Protein AF-A0A1W1CYA1-F1 (afdb_monomer)

InterPro domains:
  IPR001789 Signal transduction response regulator, receiver domain [PF00072] (240-353)
  IPR001789 Signal transduction response regulator, receiver domain [PS50110] (239-359)
  IPR001789 Signal transduction response regulator, receiver domain [SM00448] (238-355)
  IPR011006 CheY-like superfamily [SSF52172] (239-358)
  IPR029016 GAF-like domain superfamily [G3DSA:3.30.450.40] (16-139)
  IPR052048 Signal Transduction Response Regulator [PTHR43228] (213-362)

Radius of gyration: 28.07 Å; Cα contacts (8 Å, |Δi|>4): 497; chains: 1; bounding box: 49×84×60 Å

Organism: NCBI:txid652676

Nearest PDB structures (foldseek):
  8phx-assembly1_A  TM=8.272E-01  e=2.602E-07  Candida albicans SC5314
  8pdc-assembly1_A  TM=8.864E-01  e=2.111E-06  Thermochaetoides thermophila
  6xvu-assembly2_C  TM=8.202E-01  e=1.030E-06  Deinococcus radiodurans R1 = ATCC 13939 = DSM 20539
  3ilh-assembly1_A  TM=8.502E-01  e=8.356E-06  Cytophaga hutchinsonii ATCC 33406
  5te9-assembly1_A-2  TM=8.032E-01  e=4.877E-06  Paraburkholderia phymatum STM815

Mean predicted aligned error: 18.5 Å

Sequence (364 aa):
MDFSKTNKLLLENSSDTLRIHTLLQEALGAKNVDILYYDKEKKMYFDKINDIRIEEKYINSSSLLGTAILAQKSCFYNDFTENNTQYNIAIDNPFKVPLSNQIIIPILKDNKPQGILRFSQLPTSFTRHDCQSLYILLPAFRKIFSDEQYVNNEKKGDLSSMRLINESLINLENAFMTLSRHTSNPEIQKLIAMGHKNVESLEDYFHIHHSNKLKIEEKLKILKRKSQKLKVRKKLYANVLIADDVRINVKILNAMLRDSAIIDQIKYAYDGIETMDIIDKCREANESIHILFLDHHMPGKTGLEIAESLKEVADDATIIIVSITNDPDVIASKDYLYDYHIPKPFNKESIQRVMEKIRVEHLN

Structure (mmCIF, N/CA/C/O backbone):
data_AF-A0A1W1CYA1-F1
#
_entry.id   AF-A0A1W1CYA1-F1
#
loop_
_atom_site.group_PDB
_atom_site.id
_atom_site.type_symbol
_atom_site.label_atom_id
_atom_site.label_alt_id
_atom_site.label_comp_id
_atom_site.label_asym_id
_atom_site.label_entity_id
_atom_site.label_seq_id
_atom_site.pdbx_PDB_ins_code
_atom_site.Cartn_x
_atom_site.Cartn_y
_atom_site.Cartn_z
_atom_site.occupancy
_atom_site.B_iso_or_equiv
_atom_site.auth_seq_id
_atom_site.auth_comp_id
_atom_site.auth_asym_id
_atom_site.auth_atom_id
_atom_site.pdbx_PDB_model_num
ATOM 1 N N . MET A 1 1 ? 19.624 7.649 -12.993 1.00 70.06 1 MET A N 1
ATOM 2 C CA . MET A 1 1 ? 18.401 8.405 -13.348 1.00 70.06 1 MET A CA 1
ATOM 3 C C . MET A 1 1 ? 18.836 9.711 -13.994 1.00 70.06 1 MET A C 1
ATOM 5 O O . MET A 1 1 ? 19.728 10.348 -13.451 1.00 70.06 1 MET A O 1
ATOM 9 N N . ASP A 1 2 ? 18.292 10.088 -15.154 1.00 84.19 2 ASP A N 1
ATOM 10 C CA . ASP A 1 2 ? 18.622 11.376 -15.793 1.00 84.19 2 ASP A CA 1
ATOM 11 C C . ASP A 1 2 ? 17.626 12.454 -15.340 1.00 84.19 2 ASP A C 1
ATOM 13 O O . ASP A 1 2 ? 16.591 12.712 -15.969 1.00 84.19 2 ASP A O 1
ATOM 17 N N . PHE A 1 3 ? 17.922 13.061 -14.190 1.00 86.31 3 PHE A N 1
ATOM 18 C CA . PHE A 1 3 ? 17.076 14.105 -13.615 1.00 86.31 3 PHE A CA 1
ATOM 19 C C . PHE A 1 3 ? 17.128 15.415 -14.404 1.00 86.31 3 PHE A C 1
ATOM 21 O O . PHE A 1 3 ? 16.159 16.168 -14.373 1.00 86.31 3 PHE A O 1
ATOM 28 N N . SER A 1 4 ? 18.185 15.666 -15.177 1.00 87.88 4 SER A N 1
ATOM 29 C CA . SER A 1 4 ? 18.280 16.850 -16.037 1.00 87.88 4 SER A CA 1
ATOM 30 C C . SER A 1 4 ? 17.279 16.774 -17.190 1.00 87.88 4 SER A C 1
ATOM 32 O O . SER A 1 4 ? 16.515 17.717 -17.415 1.00 87.88 4 SER A O 1
ATOM 34 N N . LYS A 1 5 ? 17.210 15.624 -17.874 1.00 90.12 5 LYS A N 1
ATOM 35 C CA . LYS A 1 5 ? 16.191 15.366 -18.902 1.00 90.12 5 LYS A CA 1
ATOM 36 C C . LYS A 1 5 ? 14.781 15.395 -18.316 1.00 90.12 5 LYS A C 1
ATOM 38 O O . LYS A 1 5 ? 13.885 16.003 -18.901 1.00 90.12 5 LYS A O 1
ATOM 43 N N . THR A 1 6 ? 14.595 14.785 -17.147 1.00 89.19 6 THR A N 1
ATOM 44 C CA . THR A 1 6 ? 13.303 14.770 -16.443 1.00 89.19 6 THR A CA 1
ATOM 45 C C . THR A 1 6 ? 12.839 16.185 -16.091 1.00 89.19 6 THR A C 1
ATOM 47 O O . THR A 1 6 ? 11.693 16.531 -16.362 1.00 89.19 6 THR A O 1
ATOM 50 N N . ASN A 1 7 ? 13.725 17.031 -15.552 1.00 90.06 7 ASN A N 1
ATOM 51 C CA . ASN A 1 7 ? 13.410 18.418 -15.207 1.00 90.06 7 ASN A CA 1
ATOM 52 C C . ASN A 1 7 ? 12.880 19.188 -16.424 1.00 90.06 7 ASN A C 1
ATOM 54 O O . ASN A 1 7 ? 11.865 19.873 -16.329 1.00 90.06 7 ASN A O 1
ATOM 58 N N . LYS A 1 8 ? 13.527 19.027 -17.586 1.00 91.25 8 LYS A N 1
ATOM 59 C CA . LYS A 1 8 ? 13.087 19.657 -18.837 1.00 91.25 8 LYS A CA 1
ATOM 60 C C . LYS A 1 8 ? 11.681 19.198 -19.240 1.00 91.25 8 LYS A C 1
ATOM 62 O O . LYS A 1 8 ? 10.818 20.037 -19.476 1.00 91.25 8 LYS A O 1
ATOM 67 N N . LEU A 1 9 ? 11.435 17.886 -19.244 1.00 90.81 9 LEU A N 1
ATOM 68 C CA . LEU A 1 9 ? 10.128 17.321 -19.598 1.00 90.81 9 LEU A CA 1
ATOM 69 C C . LEU A 1 9 ? 9.017 17.781 -18.645 1.00 90.81 9 LEU A C 1
ATOM 71 O O . LEU A 1 9 ? 7.920 18.106 -19.093 1.00 90.81 9 LEU A O 1
ATOM 75 N N . LEU A 1 10 ? 9.291 17.849 -17.342 1.00 89.62 10 LEU A N 1
ATOM 76 C CA . LEU A 1 10 ? 8.324 18.346 -16.362 1.00 89.62 10 LEU A CA 1
ATOM 77 C C . LEU A 1 10 ? 8.017 19.835 -16.563 1.00 89.62 10 LEU A C 1
ATOM 79 O O . LEU A 1 10 ? 6.862 20.238 -16.463 1.00 89.62 10 LEU A O 1
ATOM 83 N N . LEU A 1 11 ? 9.024 20.654 -16.883 1.00 88.12 11 LEU A N 1
ATOM 84 C CA . LEU A 1 11 ? 8.821 22.074 -17.186 1.00 88.12 11 LEU A CA 1
ATOM 85 C C . LEU A 1 11 ? 7.966 22.280 -18.444 1.00 88.12 11 LEU A C 1
ATOM 87 O O . LEU A 1 11 ? 7.176 23.223 -18.479 1.00 88.12 11 LEU A O 1
ATOM 91 N N . GLU A 1 12 ? 8.116 21.425 -19.457 1.00 88.62 12 GLU A N 1
ATOM 92 C CA . GLU A 1 12 ? 7.332 21.462 -20.701 1.00 88.62 12 GLU A CA 1
ATOM 93 C C . GLU A 1 12 ? 5.874 21.013 -20.503 1.00 88.62 12 GLU A C 1
ATOM 95 O O . GLU A 1 12 ? 4.998 21.468 -21.230 1.00 88.62 12 GLU A O 1
ATOM 100 N N . ASN A 1 13 ? 5.601 20.167 -19.504 1.00 84.12 13 ASN A N 1
ATOM 101 C CA . ASN A 1 13 ? 4.284 19.563 -19.260 1.00 84.12 13 ASN A CA 1
ATOM 102 C C . ASN A 1 13 ? 3.648 20.024 -17.933 1.00 84.12 13 ASN A C 1
ATOM 104 O O . ASN A 1 13 ? 2.834 19.307 -17.358 1.00 84.12 13 ASN A O 1
ATOM 108 N N . SER A 1 14 ? 4.015 21.204 -17.420 1.00 78.06 14 SER A N 1
ATOM 109 C CA . SER A 1 14 ? 3.676 21.641 -16.052 1.00 78.06 14 SER A CA 1
ATOM 110 C C . SER A 1 14 ? 2.177 21.814 -15.760 1.00 78.06 14 SER A C 1
ATOM 112 O O . SER A 1 14 ? 1.805 21.905 -14.593 1.00 78.06 14 SER A O 1
ATOM 114 N N . SER A 1 15 ? 1.326 21.846 -16.786 1.00 75.44 15 SER A N 1
ATOM 115 C CA . SER A 1 15 ? -0.132 21.970 -16.668 1.00 75.44 15 SER A CA 1
ATOM 116 C C . SER A 1 15 ? -0.889 20.638 -16.790 1.00 75.44 15 SER A C 1
ATOM 118 O O . SER A 1 15 ? -2.070 20.582 -16.450 1.00 75.44 15 SER A O 1
ATOM 120 N N . ASP A 1 16 ? -0.240 19.554 -17.232 1.00 81.06 16 ASP A N 1
ATOM 121 C CA . ASP A 1 16 ? -0.860 18.231 -17.380 1.00 81.06 16 ASP A CA 1
ATOM 122 C C . ASP A 1 16 ? -0.498 17.338 -16.188 1.00 81.06 16 ASP A C 1
ATOM 124 O O . ASP A 1 16 ? 0.548 16.684 -16.151 1.00 81.06 16 ASP A O 1
ATOM 128 N N . THR A 1 17 ? -1.385 17.300 -15.192 1.00 76.00 17 THR A N 1
ATOM 129 C CA . THR A 1 17 ? -1.165 16.542 -13.953 1.00 76.00 17 THR A CA 1
ATOM 130 C C . THR A 1 17 ? -0.946 15.047 -14.196 1.00 76.00 17 THR A C 1
ATOM 132 O O . THR A 1 17 ? -0.123 14.440 -13.509 1.00 76.00 17 THR A O 1
ATOM 135 N N . LEU A 1 18 ? -1.629 14.442 -15.177 1.00 74.06 18 LEU A N 1
ATOM 136 C CA . LEU A 1 18 ? -1.469 13.015 -15.464 1.00 74.06 18 LEU A CA 1
ATOM 137 C C . LEU A 1 18 ? -0.094 12.748 -16.079 1.00 74.06 18 LEU A C 1
ATOM 139 O O . LEU A 1 18 ? 0.603 11.820 -15.666 1.00 74.06 18 LEU A O 1
ATOM 143 N N . ARG A 1 19 ? 0.329 13.600 -17.018 1.00 82.25 19 ARG A N 1
ATOM 144 C CA . ARG A 1 19 ? 1.654 13.496 -17.631 1.00 82.25 19 ARG A CA 1
ATOM 145 C C . ARG A 1 19 ? 2.773 13.719 -16.618 1.00 82.25 19 ARG A C 1
ATOM 147 O O . ARG A 1 19 ? 3.749 12.970 -16.632 1.00 82.25 19 ARG A O 1
ATOM 154 N N . ILE A 1 20 ? 2.622 14.699 -15.725 1.00 84.94 20 ILE A N 1
ATOM 155 C CA . ILE A 1 20 ? 3.554 14.949 -14.617 1.00 84.94 20 ILE A CA 1
ATOM 156 C C . ILE A 1 20 ? 3.685 13.705 -13.741 1.00 84.94 20 ILE A C 1
ATOM 158 O O . ILE A 1 20 ? 4.804 13.272 -13.471 1.00 84.94 20 ILE A O 1
ATOM 162 N N . HIS A 1 21 ? 2.562 13.111 -13.327 1.00 84.25 21 HIS A N 1
ATOM 163 C CA . HIS A 1 21 ? 2.567 11.907 -12.502 1.00 84.25 21 HIS A CA 1
ATOM 164 C C . HIS A 1 21 ? 3.363 10.777 -13.169 1.00 84.25 21 HIS A C 1
ATOM 166 O O . HIS A 1 21 ? 4.260 10.215 -12.544 1.00 84.25 21 HIS A O 1
ATOM 172 N N . THR A 1 22 ? 3.100 10.480 -14.447 1.00 80.50 22 THR A N 1
ATOM 173 C CA . THR A 1 22 ? 3.840 9.449 -15.195 1.00 80.50 22 THR A CA 1
ATOM 174 C C . THR A 1 22 ? 5.339 9.749 -15.270 1.00 80.50 22 THR A C 1
ATOM 176 O O . THR A 1 22 ? 6.147 8.870 -14.981 1.00 80.50 22 THR A O 1
ATOM 179 N N . LEU A 1 23 ? 5.724 10.987 -15.598 1.00 86.31 23 LEU A N 1
ATOM 180 C CA . LEU A 1 23 ? 7.134 11.382 -15.698 1.00 86.31 23 LEU A CA 1
ATOM 181 C C . LEU A 1 23 ? 7.874 11.236 -14.363 1.00 86.31 23 LEU A C 1
ATOM 183 O O . LEU A 1 23 ? 9.010 10.766 -14.336 1.00 86.31 23 LEU A O 1
ATOM 187 N N . LEU A 1 24 ? 7.239 11.621 -13.254 1.00 88.38 24 LEU A N 1
ATOM 188 C CA . LEU A 1 24 ? 7.813 11.469 -11.918 1.00 88.38 24 LEU A CA 1
ATOM 189 C C . LEU A 1 24 ? 7.953 9.996 -11.526 1.00 88.38 24 LEU A C 1
ATOM 191 O O . LEU A 1 24 ? 8.984 9.604 -10.980 1.00 88.38 24 LEU A O 1
ATOM 195 N N . GLN A 1 25 ? 6.941 9.186 -11.835 1.0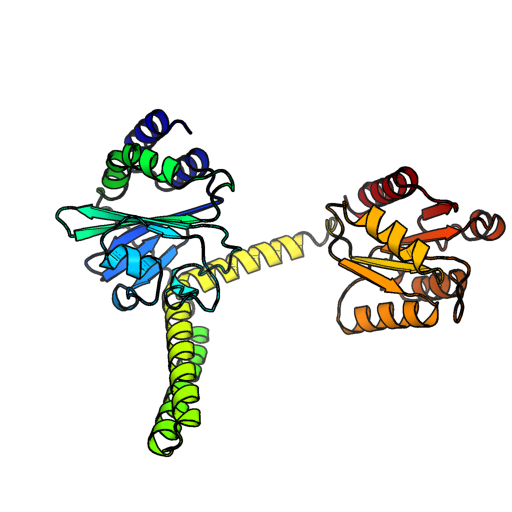0 86.06 25 GLN A N 1
ATOM 196 C CA . GLN A 1 25 ? 6.943 7.753 -11.562 1.00 86.06 25 GLN A CA 1
ATOM 197 C C . GLN A 1 25 ? 8.091 7.048 -12.301 1.00 86.06 25 GLN A C 1
ATOM 199 O O . GLN A 1 25 ? 8.858 6.307 -11.688 1.00 86.06 25 GLN A O 1
ATOM 204 N N . GLU A 1 26 ? 8.258 7.335 -13.595 1.00 84.50 26 GLU A N 1
ATOM 205 C CA . GLU A 1 26 ? 9.337 6.794 -14.430 1.00 84.50 26 GLU A CA 1
ATOM 206 C C . GLU A 1 26 ? 10.721 7.258 -13.964 1.00 84.50 26 GLU A C 1
ATOM 208 O O . GLU A 1 26 ? 11.647 6.453 -13.857 1.00 84.50 26 GLU A O 1
ATOM 213 N N . ALA A 1 27 ? 10.873 8.550 -13.660 1.00 84.94 27 ALA A N 1
ATOM 214 C CA . ALA A 1 27 ? 12.167 9.124 -13.306 1.00 84.94 27 ALA A CA 1
ATOM 215 C C . ALA A 1 27 ? 12.718 8.601 -11.976 1.00 84.94 27 ALA A C 1
ATOM 217 O O . ALA A 1 27 ? 13.929 8.435 -11.843 1.00 84.94 27 ALA A O 1
ATOM 218 N N . LEU A 1 28 ? 11.837 8.360 -11.002 1.00 84.38 28 LEU A N 1
ATOM 219 C CA . LEU A 1 28 ? 12.191 7.922 -9.649 1.00 84.38 28 LEU A CA 1
ATOM 220 C C . LEU A 1 28 ? 12.091 6.405 -9.461 1.00 84.38 28 LEU A C 1
ATOM 222 O O . LEU A 1 28 ? 12.602 5.874 -8.476 1.00 84.38 28 LEU A O 1
ATOM 226 N N . GLY A 1 29 ? 11.391 5.706 -10.359 1.00 82.19 29 GLY A N 1
ATOM 227 C CA . GLY A 1 29 ? 11.014 4.303 -10.177 1.00 82.19 29 GLY A CA 1
ATOM 228 C C . GLY A 1 29 ? 10.078 4.071 -8.983 1.00 82.19 29 GLY A C 1
ATOM 229 O O . GLY A 1 29 ? 9.944 2.936 -8.527 1.00 82.19 29 GLY A O 1
ATOM 230 N N . ALA A 1 30 ? 9.468 5.131 -8.441 1.00 85.19 30 ALA A N 1
ATOM 231 C CA . ALA A 1 30 ? 8.514 5.033 -7.342 1.00 85.19 30 ALA A CA 1
ATOM 232 C C . ALA A 1 30 ? 7.251 4.313 -7.823 1.00 85.19 30 ALA A C 1
ATOM 234 O O . ALA A 1 30 ? 6.768 4.586 -8.920 1.00 85.19 30 ALA A O 1
ATOM 235 N N . LYS A 1 31 ? 6.674 3.418 -7.016 1.00 80.25 31 LYS A N 1
ATOM 236 C CA . LYS A 1 31 ? 5.389 2.801 -7.393 1.00 80.25 31 LYS A CA 1
ATOM 237 C C . LYS A 1 31 ? 4.206 3.737 -7.164 1.00 80.25 31 LYS A C 1
ATOM 239 O O . LYS A 1 31 ? 3.241 3.650 -7.915 1.00 80.25 31 LYS A O 1
ATOM 244 N N . ASN A 1 32 ? 4.294 4.627 -6.171 1.00 83.56 32 ASN A N 1
ATOM 245 C CA . ASN A 1 32 ? 3.247 5.604 -5.868 1.00 83.56 32 ASN A CA 1
ATOM 246 C C . ASN A 1 32 ? 3.813 7.027 -5.829 1.00 83.56 32 ASN A C 1
ATOM 248 O O . ASN A 1 32 ? 4.869 7.263 -5.230 1.00 83.56 32 ASN A O 1
ATOM 252 N N . VAL A 1 33 ? 3.075 7.956 -6.437 1.00 86.62 33 VAL A N 1
ATOM 253 C CA . VAL A 1 33 ? 3.377 9.388 -6.490 1.00 86.62 33 VAL A CA 1
ATOM 254 C C . VAL A 1 33 ? 2.121 10.162 -6.101 1.00 86.62 33 VAL A C 1
ATOM 256 O O . VAL A 1 33 ? 1.119 10.092 -6.805 1.00 86.62 33 VAL A O 1
ATOM 259 N N . ASP A 1 34 ? 2.185 10.930 -5.016 1.00 87.56 34 ASP A N 1
ATOM 260 C CA . ASP A 1 34 ? 1.120 11.864 -4.648 1.00 87.56 34 ASP A CA 1
ATOM 261 C C . ASP A 1 34 ? 1.572 13.299 -4.932 1.00 87.56 34 ASP A C 1
ATOM 263 O O . ASP A 1 34 ? 2.654 13.724 -4.508 1.00 87.56 34 ASP A O 1
ATOM 267 N N . ILE A 1 35 ? 0.724 14.049 -5.638 1.00 89.50 35 ILE A N 1
ATOM 268 C CA . ILE A 1 35 ? 0.918 15.468 -5.950 1.00 89.50 35 ILE A CA 1
ATOM 269 C C . ILE A 1 35 ? -0.168 16.248 -5.208 1.00 89.50 35 ILE A C 1
ATOM 271 O O . ILE A 1 35 ? -1.280 16.417 -5.703 1.00 89.50 35 ILE A O 1
ATOM 275 N N . LEU A 1 36 ? 0.146 16.682 -3.989 1.00 90.38 36 LEU A N 1
ATOM 276 C CA . LEU A 1 36 ? -0.811 17.313 -3.084 1.00 90.38 36 LEU A CA 1
ATOM 277 C C . LEU A 1 36 ? -0.729 18.836 -3.201 1.00 90.38 36 LEU A C 1
ATOM 279 O O . LEU A 1 36 ? 0.218 19.450 -2.718 1.00 90.38 36 LEU A O 1
ATOM 283 N N . TYR A 1 37 ? -1.719 19.458 -3.825 1.00 89.62 37 TYR A N 1
ATOM 284 C CA . TYR A 1 37 ? -1.853 20.911 -3.930 1.00 89.62 37 TYR A CA 1
ATOM 285 C C . TYR A 1 37 ? -2.425 21.483 -2.635 1.00 89.62 37 TYR A C 1
ATOM 287 O O . TYR A 1 37 ? -3.304 20.866 -2.039 1.00 89.62 37 TYR A O 1
ATOM 295 N N . TYR A 1 38 ? -1.953 22.649 -2.197 1.00 90.06 38 TYR A N 1
ATOM 296 C CA . TYR A 1 38 ? -2.510 23.326 -1.026 1.00 90.06 38 TYR A CA 1
ATOM 297 C C . TYR A 1 38 ? -3.558 24.366 -1.443 1.00 90.06 38 TYR A C 1
ATOM 299 O O . TYR A 1 38 ? -3.246 25.342 -2.125 1.00 90.06 38 TYR A O 1
ATOM 307 N N . ASP A 1 39 ? -4.800 24.164 -1.005 1.00 86.06 39 ASP A N 1
ATOM 308 C CA . ASP A 1 39 ? -5.883 25.138 -1.105 1.00 86.06 39 ASP A CA 1
ATOM 309 C C . ASP A 1 39 ? -5.881 26.013 0.152 1.00 86.06 39 ASP A C 1
ATOM 311 O O . ASP A 1 39 ? -6.224 25.569 1.252 1.00 86.06 39 ASP A O 1
ATOM 315 N N . LYS A 1 40 ? -5.486 27.274 -0.018 1.00 83.75 40 LYS A N 1
ATOM 316 C CA . LYS A 1 40 ? -5.389 28.244 1.075 1.00 83.75 40 LYS A CA 1
ATOM 317 C C . LYS A 1 40 ? -6.757 28.688 1.599 1.00 83.75 40 LYS A C 1
ATOM 319 O O . LYS A 1 40 ? -6.867 29.007 2.781 1.00 83.75 40 LYS A O 1
ATOM 324 N N . GLU A 1 41 ? -7.779 28.747 0.746 1.00 81.94 41 GLU A N 1
ATOM 325 C CA . GLU A 1 41 ? -9.122 29.174 1.156 1.00 81.94 41 GLU A CA 1
ATOM 326 C C . GLU A 1 41 ? -9.792 28.086 1.989 1.00 81.94 41 GLU A C 1
ATOM 328 O O . GLU A 1 41 ? -10.353 28.363 3.049 1.00 81.94 41 GLU A O 1
ATOM 333 N N . LYS A 1 42 ? -9.666 26.834 1.541 1.00 81.06 42 LYS A N 1
ATOM 334 C CA . LYS A 1 42 ? -10.221 25.664 2.229 1.00 81.06 42 LYS A CA 1
ATOM 335 C C . LYS A 1 42 ? -9.319 25.106 3.329 1.00 81.06 42 LYS A C 1
ATOM 337 O O . LYS A 1 42 ? -9.763 24.233 4.068 1.00 81.06 42 LYS A O 1
ATOM 342 N N . LYS A 1 43 ? -8.077 25.594 3.445 1.00 85.06 43 LYS A N 1
ATOM 343 C CA . LYS A 1 43 ? -7.053 25.110 4.388 1.00 85.06 43 LYS A CA 1
ATOM 344 C C . LYS A 1 43 ? -6.882 23.592 4.321 1.00 85.06 43 LYS A C 1
ATOM 346 O O . LYS A 1 43 ? -7.047 22.879 5.310 1.00 85.06 43 LYS A O 1
ATOM 351 N N . MET A 1 44 ? -6.589 23.081 3.129 1.00 85.88 44 MET A N 1
ATOM 352 C CA . MET A 1 44 ? -6.437 21.643 2.900 1.00 85.88 44 MET A CA 1
ATOM 353 C C . MET A 1 44 ? -5.428 21.340 1.798 1.00 85.88 44 MET A C 1
ATOM 355 O O . MET A 1 44 ? -5.282 22.091 0.838 1.00 85.88 44 MET A O 1
ATOM 359 N N . TYR A 1 45 ? -4.768 20.196 1.917 1.00 88.44 45 TYR A N 1
ATOM 360 C CA . TYR A 1 45 ? -3.981 19.582 0.859 1.00 88.44 45 TYR A CA 1
ATOM 361 C C . TYR A 1 45 ? -4.846 18.605 0.072 1.00 88.44 45 TYR A C 1
ATOM 363 O O . TYR A 1 45 ? -5.644 17.885 0.667 1.00 88.44 45 TYR A O 1
ATOM 371 N N . PHE A 1 46 ? -4.689 18.532 -1.246 1.00 83.19 46 PHE A N 1
ATOM 372 C CA . PHE A 1 46 ? -5.451 17.581 -2.047 1.00 83.19 46 PHE A CA 1
ATOM 373 C C . PHE A 1 46 ? -4.725 17.096 -3.296 1.00 83.19 46 PHE A C 1
ATOM 375 O O . PHE A 1 46 ? -3.970 17.836 -3.919 1.00 83.19 46 PHE A O 1
ATOM 382 N N . ASP A 1 47 ? -4.998 15.856 -3.692 1.00 79.81 47 ASP A N 1
ATOM 383 C CA . ASP A 1 47 ? -4.531 15.284 -4.955 1.00 79.81 47 ASP A CA 1
ATOM 384 C C . ASP A 1 47 ? -5.627 15.365 -6.027 1.00 79.81 47 ASP A C 1
ATOM 386 O O . ASP A 1 47 ? -6.793 15.052 -5.780 1.00 79.81 47 ASP A O 1
ATOM 390 N N . LYS A 1 48 ? -5.247 15.744 -7.250 1.00 73.88 48 LYS A N 1
ATOM 391 C CA . LYS A 1 48 ? -6.138 15.778 -8.419 1.00 73.88 48 LYS A CA 1
ATOM 392 C C . LYS A 1 48 ? -6.369 14.384 -9.025 1.00 73.88 48 LYS A C 1
ATOM 394 O O . LYS A 1 48 ? -7.380 14.190 -9.698 1.00 73.88 48 LYS A O 1
ATOM 399 N N . ILE A 1 49 ? -5.465 13.423 -8.804 1.00 66.25 49 ILE A N 1
ATOM 400 C CA . ILE A 1 49 ? -5.537 12.072 -9.389 1.00 66.25 49 ILE A CA 1
ATOM 401 C C . ILE A 1 49 ? -6.238 11.104 -8.436 1.00 66.25 49 ILE A C 1
ATOM 403 O O . ILE A 1 49 ? -7.271 10.521 -8.779 1.00 66.25 49 ILE A O 1
ATOM 407 N N . ASN A 1 50 ? -5.697 10.946 -7.229 1.00 62.03 50 ASN A N 1
ATOM 408 C CA . ASN A 1 50 ? -6.180 9.984 -6.246 1.00 62.03 50 ASN A CA 1
ATOM 409 C C . ASN A 1 50 ? -7.179 10.584 -5.253 1.00 62.03 50 ASN A C 1
ATOM 411 O O . ASN A 1 50 ? -7.522 9.884 -4.314 1.00 62.03 50 ASN A O 1
ATOM 415 N N . ASP A 1 51 ? -7.626 11.840 -5.429 1.00 66.19 51 ASP A N 1
ATOM 416 C CA . ASP A 1 51 ? -8.671 12.525 -4.629 1.00 66.19 51 ASP A CA 1
ATOM 417 C C . ASP A 1 51 ? -8.488 12.407 -3.108 1.00 66.19 51 ASP A C 1
ATOM 419 O O . ASP A 1 51 ? -9.449 12.412 -2.335 1.00 66.19 51 ASP A O 1
ATOM 423 N N . ILE A 1 52 ? -7.222 12.300 -2.696 1.00 72.56 52 ILE A N 1
ATOM 424 C CA . ILE A 1 52 ? -6.772 12.433 -1.313 1.00 72.56 52 ILE A CA 1
ATOM 425 C C . ILE A 1 52 ? -7.052 13.870 -0.895 1.00 72.56 52 ILE A C 1
ATOM 427 O O . ILE A 1 52 ? -6.742 14.786 -1.656 1.00 72.56 52 ILE A O 1
ATOM 431 N N . ARG A 1 53 ? -7.612 14.079 0.298 1.00 79.25 53 ARG A N 1
ATOM 432 C CA . ARG A 1 53 ? -7.863 15.411 0.858 1.00 79.25 53 ARG A CA 1
ATOM 433 C C . ARG A 1 53 ? -7.468 15.418 2.322 1.00 79.25 53 ARG A C 1
ATOM 435 O O . ARG A 1 53 ? -8.053 14.690 3.099 1.00 79.25 53 ARG A O 1
ATOM 442 N N . ILE A 1 54 ? -6.494 16.227 2.706 1.00 82.31 54 ILE A N 1
ATOM 443 C CA . ILE A 1 54 ? -6.003 16.315 4.081 1.00 82.31 54 ILE A CA 1
ATOM 444 C C . ILE A 1 54 ? -6.238 17.743 4.564 1.00 82.31 54 ILE A C 1
ATOM 446 O O . ILE A 1 54 ? -5.585 18.669 4.085 1.00 82.31 54 ILE A O 1
ATOM 450 N N . GLU A 1 55 ? -7.177 17.944 5.486 1.00 81.50 55 GLU A N 1
ATOM 451 C CA . GLU A 1 55 ? -7.360 19.257 6.114 1.00 81.50 55 GLU A CA 1
ATOM 452 C C . GLU A 1 55 ? -6.116 19.644 6.922 1.00 81.50 55 GLU A C 1
ATOM 454 O O . GLU A 1 55 ? -5.500 18.814 7.590 1.00 81.50 55 GLU A O 1
ATOM 459 N N . GLU A 1 56 ? -5.767 20.927 6.900 1.00 84.69 56 GLU A N 1
ATOM 460 C CA . GLU A 1 56 ? -4.578 21.461 7.569 1.00 84.69 56 GLU A CA 1
ATOM 461 C C . GLU A 1 56 ? -4.587 21.203 9.082 1.00 84.69 56 GLU A C 1
ATOM 463 O O . GLU A 1 56 ? -3.532 21.020 9.677 1.00 84.69 56 GLU A O 1
ATOM 468 N N . LYS A 1 57 ? -5.768 21.104 9.707 1.00 82.56 57 LYS A N 1
ATOM 469 C CA . LYS A 1 57 ? -5.899 20.805 11.144 1.00 82.56 57 LYS A CA 1
ATOM 470 C C . LYS A 1 57 ? -5.327 19.433 11.540 1.00 82.56 57 LYS A C 1
ATOM 472 O O . LYS A 1 57 ? -4.927 19.261 12.685 1.00 82.56 57 LYS A O 1
ATOM 477 N N . TYR A 1 58 ? -5.253 18.492 10.596 1.00 81.19 58 TYR A N 1
ATOM 478 C CA . TYR A 1 58 ? -4.675 17.159 10.802 1.00 81.19 58 TYR A CA 1
ATOM 479 C C . TYR A 1 58 ? -3.157 17.129 10.561 1.00 81.19 58 TYR A C 1
ATOM 481 O O . TYR A 1 58 ? -2.493 16.124 10.806 1.00 81.19 58 TYR A O 1
ATOM 489 N N . ILE A 1 59 ? -2.571 18.234 10.091 1.00 85.56 59 ILE A N 1
ATOM 490 C CA . ILE A 1 59 ? -1.138 18.345 9.832 1.00 85.56 59 ILE A CA 1
ATOM 491 C C . ILE A 1 59 ? -0.413 18.670 11.137 1.00 85.56 59 ILE A C 1
ATOM 493 O O . ILE A 1 59 ? -0.313 19.822 11.556 1.00 85.56 59 ILE A O 1
ATOM 497 N N . ASN A 1 60 ? 0.121 17.638 11.782 1.00 85.56 60 ASN A N 1
ATOM 498 C CA . ASN A 1 60 ? 0.876 17.774 13.024 1.00 85.56 60 ASN A CA 1
ATOM 499 C C . ASN A 1 60 ? 2.072 16.799 13.078 1.00 85.56 60 ASN A C 1
ATOM 501 O O . ASN A 1 60 ? 2.285 15.985 12.176 1.00 85.56 60 ASN A O 1
ATOM 505 N N . SER A 1 61 ? 2.872 16.882 14.142 1.00 87.50 61 SER A N 1
ATOM 506 C CA . SER A 1 61 ? 4.096 16.085 14.323 1.00 87.50 61 SER A CA 1
ATOM 507 C C . SER A 1 61 ? 3.867 14.590 14.592 1.00 87.50 61 SER A C 1
ATOM 509 O O . SER A 1 61 ? 4.842 13.858 14.743 1.00 87.50 61 SER A O 1
ATOM 511 N N . SER A 1 62 ? 2.615 14.122 14.646 1.00 84.62 62 SER A N 1
ATOM 512 C CA . SER A 1 62 ? 2.287 12.691 14.752 1.00 84.62 62 SER A CA 1
ATOM 513 C C . SER A 1 62 ? 2.327 11.946 13.411 1.00 84.62 62 SER A C 1
ATOM 515 O O . SER A 1 62 ? 2.186 10.728 13.399 1.00 84.62 62 SER A O 1
ATOM 517 N N . SER A 1 63 ? 2.534 12.657 12.296 1.00 89.44 63 SER A N 1
ATOM 518 C CA . SER A 1 63 ? 2.677 12.083 10.949 1.00 89.44 63 SER A CA 1
ATOM 519 C C . SER A 1 63 ? 4.017 12.454 10.312 1.00 89.44 63 SER A C 1
ATOM 521 O O . SER A 1 63 ? 4.588 13.513 10.603 1.00 89.44 63 SER A O 1
ATOM 523 N N . LEU A 1 64 ? 4.510 11.617 9.399 1.00 91.44 64 LEU A N 1
ATOM 524 C CA . LEU A 1 64 ? 5.743 11.850 8.645 1.00 91.44 64 LEU A CA 1
ATOM 525 C C . LEU A 1 64 ? 5.554 13.058 7.725 1.00 91.44 64 LEU A C 1
ATOM 527 O O . LEU A 1 64 ? 6.411 13.942 7.650 1.00 91.44 64 LEU A O 1
ATOM 531 N N . LEU A 1 65 ? 4.392 13.128 7.074 1.00 91.31 65 LEU A N 1
ATOM 532 C CA . LEU A 1 65 ? 3.988 14.248 6.235 1.00 91.31 65 LEU A CA 1
ATOM 533 C C . LEU A 1 65 ? 3.907 15.551 7.038 1.00 91.31 65 LEU A C 1
ATOM 535 O O . LEU A 1 65 ? 4.496 16.551 6.628 1.00 91.31 65 LEU A O 1
ATOM 539 N N . GLY A 1 66 ? 3.257 15.543 8.203 1.00 90.38 66 GLY A N 1
ATOM 540 C CA . GLY A 1 66 ? 3.172 16.724 9.058 1.00 90.38 66 GLY A CA 1
ATOM 541 C C . GLY A 1 66 ? 4.516 17.141 9.642 1.00 90.38 66 GLY A C 1
ATOM 542 O O . GLY A 1 66 ? 4.837 18.328 9.643 1.00 90.38 66 GLY A O 1
ATOM 543 N N . THR A 1 67 ? 5.366 16.186 10.015 1.00 91.62 67 THR A N 1
ATOM 544 C CA . THR A 1 67 ? 6.747 16.459 10.438 1.00 91.62 67 THR A CA 1
ATOM 545 C C . THR A 1 67 ? 7.543 17.167 9.340 1.00 91.62 67 THR A C 1
ATOM 547 O O . THR A 1 67 ? 8.189 18.180 9.612 1.00 91.62 67 THR A O 1
ATOM 550 N N . ALA A 1 68 ? 7.471 16.689 8.093 1.00 92.44 68 ALA A N 1
ATOM 551 C CA . ALA A 1 68 ? 8.155 17.312 6.960 1.00 92.44 68 ALA A CA 1
ATOM 552 C C . ALA A 1 68 ? 7.639 18.734 6.665 1.00 92.44 68 ALA A C 1
ATOM 554 O O . ALA A 1 68 ? 8.438 19.641 6.418 1.00 92.44 68 ALA A O 1
ATOM 555 N N . ILE A 1 69 ? 6.319 18.953 6.731 1.00 91.12 69 ILE A N 1
ATOM 556 C CA . ILE A 1 69 ? 5.698 20.270 6.501 1.00 91.12 69 ILE A CA 1
ATOM 557 C C . ILE A 1 69 ? 6.095 21.265 7.588 1.00 91.12 69 ILE A C 1
ATOM 559 O O . ILE A 1 69 ? 6.555 22.360 7.267 1.00 91.12 69 ILE A O 1
ATOM 563 N N . LEU A 1 70 ? 5.955 20.885 8.861 1.00 91.12 70 LEU A N 1
ATOM 564 C CA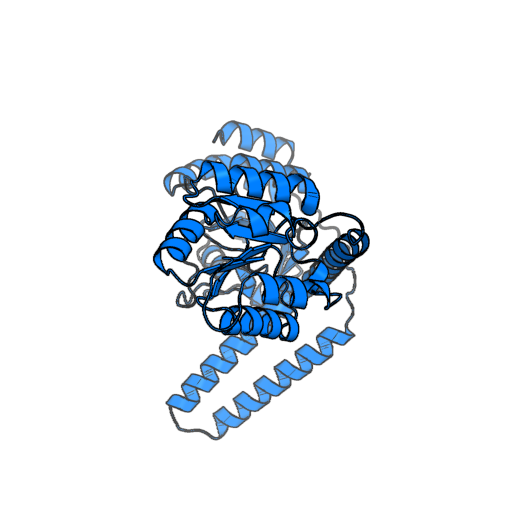 . LEU A 1 70 ? 6.289 21.743 10.000 1.00 91.12 70 LEU A CA 1
ATOM 565 C C . LEU A 1 70 ? 7.778 22.097 10.012 1.00 91.12 70 LEU A C 1
ATOM 567 O O . LEU A 1 70 ? 8.145 23.237 10.290 1.00 91.12 70 LEU A O 1
ATOM 571 N N . ALA A 1 71 ? 8.638 21.139 9.655 1.00 91.62 71 ALA A N 1
ATOM 572 C CA . ALA A 1 71 ? 10.071 21.368 9.517 1.00 91.62 71 ALA A CA 1
ATOM 573 C C . ALA A 1 71 ? 10.448 22.141 8.242 1.00 91.62 71 ALA A C 1
ATOM 575 O O . ALA A 1 71 ? 11.601 22.562 8.124 1.00 91.62 71 ALA A O 1
ATOM 576 N N . GLN A 1 72 ? 9.517 22.298 7.291 1.00 91.31 72 GLN A N 1
ATOM 577 C CA . GLN A 1 72 ? 9.741 22.896 5.972 1.00 91.31 72 GLN A CA 1
ATOM 578 C C . GLN A 1 72 ? 10.926 22.264 5.223 1.00 91.31 72 GLN A C 1
ATOM 580 O O . GLN A 1 72 ? 11.707 22.944 4.554 1.00 91.31 72 GLN A O 1
ATOM 585 N N . LYS A 1 73 ? 11.090 20.944 5.362 1.00 90.31 73 LYS A N 1
ATOM 586 C CA . LYS A 1 73 ? 12.249 20.207 4.849 1.00 90.31 73 LYS A CA 1
ATOM 587 C C . LYS A 1 73 ? 11.828 18.942 4.125 1.00 90.31 73 LYS A C 1
ATOM 589 O O . LYS A 1 73 ? 10.908 18.248 4.541 1.00 90.31 73 LYS A O 1
ATOM 594 N N . SER A 1 74 ? 12.561 18.634 3.059 1.00 91.19 74 SER A N 1
ATOM 595 C CA . SER A 1 74 ? 12.454 17.345 2.387 1.00 91.19 74 SER A CA 1
ATOM 596 C C . SER A 1 74 ? 12.989 16.242 3.296 1.00 91.19 74 SER A C 1
ATOM 598 O O . SER A 1 74 ? 14.109 16.346 3.806 1.00 91.19 74 SER A O 1
ATOM 600 N N . CYS A 1 75 ? 12.214 15.178 3.464 1.00 90.81 75 CYS A N 1
ATOM 601 C CA . CYS A 1 75 ? 12.539 14.069 4.352 1.00 90.81 75 CYS A CA 1
ATOM 602 C C . CYS A 1 75 ? 12.512 12.738 3.591 1.00 90.81 75 CYS A C 1
ATOM 604 O O . CYS A 1 75 ? 11.695 12.543 2.692 1.00 90.81 75 CYS A O 1
ATOM 606 N N . PHE A 1 76 ? 13.416 11.832 3.967 1.00 90.44 76 PHE A N 1
ATOM 607 C CA . PHE A 1 76 ? 13.472 10.448 3.496 1.00 90.44 76 PHE A CA 1
ATOM 608 C C . PHE A 1 76 ? 13.246 9.535 4.701 1.00 90.44 76 PHE A C 1
ATOM 610 O O . PHE A 1 76 ? 13.987 9.628 5.681 1.00 90.44 76 PHE A O 1
ATOM 617 N N . TYR A 1 77 ? 12.246 8.666 4.616 1.00 88.94 77 TYR A N 1
ATOM 618 C CA . TYR A 1 77 ? 11.826 7.760 5.678 1.00 88.94 77 TYR A CA 1
ATOM 619 C C . TYR A 1 77 ? 11.923 6.307 5.219 1.00 88.94 77 TYR A C 1
ATOM 621 O O . TYR A 1 77 ? 11.627 5.986 4.067 1.00 88.94 77 TYR A O 1
ATOM 629 N N . ASN A 1 78 ? 12.325 5.430 6.133 1.00 85.94 78 ASN A N 1
ATOM 630 C CA . ASN A 1 78 ? 12.441 3.983 5.934 1.00 85.94 78 ASN A CA 1
ATOM 631 C C . ASN A 1 78 ? 11.931 3.159 7.134 1.00 85.94 78 ASN A C 1
ATOM 633 O O . ASN A 1 78 ? 11.959 1.934 7.073 1.00 85.94 78 ASN A O 1
ATOM 637 N N . ASP A 1 79 ? 11.466 3.816 8.199 1.00 79.88 79 ASP A N 1
ATOM 638 C CA . ASP A 1 79 ? 10.875 3.183 9.377 1.00 79.88 79 ASP A CA 1
ATOM 639 C C . ASP A 1 79 ? 9.382 3.520 9.454 1.00 79.88 79 ASP A C 1
ATOM 641 O O . ASP A 1 79 ? 8.996 4.658 9.729 1.00 79.88 79 ASP A O 1
ATOM 645 N N . PHE A 1 80 ? 8.556 2.507 9.199 1.00 82.00 80 PHE A N 1
ATOM 646 C CA . PHE A 1 80 ? 7.091 2.578 9.220 1.00 82.00 80 PHE A CA 1
ATOM 647 C C . PHE A 1 80 ? 6.502 1.641 10.281 1.00 82.00 80 PHE A C 1
ATOM 649 O O . PHE A 1 80 ? 5.382 1.153 10.133 1.00 82.00 80 PHE A O 1
ATOM 656 N N . THR A 1 81 ? 7.285 1.311 11.312 1.00 69.69 81 THR A N 1
ATOM 657 C CA . THR A 1 81 ? 6.835 0.424 12.388 1.00 69.69 81 THR A CA 1
ATOM 658 C C . THR A 1 81 ? 5.750 1.086 13.236 1.00 69.69 81 THR A C 1
ATOM 660 O O . THR A 1 81 ? 5.708 2.305 13.378 1.00 69.69 81 THR A O 1
ATOM 663 N N . GLU A 1 82 ? 4.886 0.281 13.860 1.00 59.88 82 GLU A N 1
ATOM 664 C CA . GLU A 1 82 ? 3.840 0.770 14.779 1.00 59.88 82 GLU A CA 1
ATOM 665 C C . GLU A 1 82 ? 4.414 1.495 16.013 1.00 59.88 82 GLU A C 1
ATOM 667 O O . GLU A 1 82 ? 3.719 2.269 16.667 1.00 59.88 82 GLU A O 1
ATOM 672 N N . ASN A 1 83 ? 5.703 1.289 16.305 1.00 61.97 83 ASN A N 1
ATOM 673 C CA . ASN A 1 83 ? 6.425 1.969 17.380 1.00 61.97 83 ASN A CA 1
ATOM 674 C C . ASN A 1 83 ? 6.940 3.359 16.977 1.00 61.97 83 ASN A C 1
ATOM 676 O O . ASN A 1 83 ? 7.351 4.130 17.848 1.00 61.97 83 ASN A O 1
ATOM 680 N N . ASN A 1 84 ? 6.930 3.697 15.684 1.00 76.56 84 ASN A N 1
ATOM 681 C CA . ASN A 1 84 ? 7.283 5.031 15.229 1.00 76.56 84 ASN A CA 1
ATOM 682 C C . ASN A 1 84 ? 6.145 6.001 15.583 1.00 76.56 84 ASN A C 1
ATOM 684 O O . ASN A 1 84 ? 5.111 6.056 14.921 1.00 76.56 84 ASN A O 1
ATOM 688 N N . THR A 1 85 ? 6.351 6.802 16.629 1.00 73.50 85 THR A N 1
ATOM 689 C CA . THR A 1 85 ? 5.359 7.770 17.126 1.00 73.50 85 THR A CA 1
ATOM 690 C C . THR A 1 85 ? 5.029 8.887 16.135 1.00 73.50 85 THR A C 1
ATOM 692 O O . THR A 1 85 ? 4.044 9.593 16.347 1.00 73.50 85 THR A O 1
ATOM 695 N N . GLN A 1 86 ? 5.834 9.034 15.078 1.00 83.38 86 GLN A N 1
ATOM 696 C CA . GLN A 1 86 ? 5.658 9.997 13.994 1.00 83.38 86 GLN A CA 1
ATOM 697 C C . GLN A 1 86 ? 5.017 9.375 12.748 1.00 83.38 86 GLN A C 1
ATOM 699 O O . GLN A 1 86 ? 4.884 10.072 11.751 1.00 83.38 86 GLN A O 1
ATOM 704 N N . TYR A 1 87 ? 4.661 8.088 12.749 1.00 85.56 87 TYR A N 1
ATOM 705 C CA . TYR A 1 87 ? 3.988 7.452 11.619 1.00 85.56 87 TYR A CA 1
ATOM 706 C C . TYR A 1 87 ? 2.484 7.349 11.882 1.00 85.56 87 TYR A C 1
ATOM 708 O O . TYR A 1 87 ? 2.036 6.573 12.728 1.00 85.56 87 TYR A O 1
ATOM 716 N N . ASN A 1 88 ? 1.695 8.111 11.124 1.00 83.56 88 ASN A N 1
ATOM 717 C CA . ASN A 1 88 ? 0.239 8.069 11.185 1.00 83.56 88 ASN A CA 1
ATOM 718 C C . ASN A 1 88 ? -0.292 7.411 9.910 1.00 83.56 88 ASN A C 1
ATOM 720 O O . ASN A 1 88 ? -0.211 7.975 8.820 1.00 83.56 88 ASN A O 1
ATOM 724 N N . ILE A 1 89 ? -0.883 6.224 10.040 1.00 78.31 89 ILE A N 1
ATOM 725 C CA . ILE A 1 89 ? -1.367 5.443 8.895 1.00 78.31 89 ILE A CA 1
ATOM 726 C C . ILE A 1 89 ? -2.425 6.181 8.059 1.00 78.31 89 ILE A C 1
ATOM 728 O O . ILE A 1 89 ? -2.466 6.003 6.844 1.00 78.31 89 ILE A O 1
ATOM 732 N N . ALA A 1 90 ? -3.256 7.029 8.671 1.00 74.00 90 ALA A N 1
ATOM 733 C CA . ALA A 1 90 ? -4.303 7.770 7.973 1.00 74.00 90 ALA A CA 1
ATOM 734 C C . ALA A 1 90 ? -3.747 8.854 7.050 1.00 74.00 90 ALA A C 1
ATOM 736 O O . ALA A 1 90 ? -4.304 9.103 5.977 1.00 74.00 90 ALA A O 1
ATOM 737 N N . ILE A 1 91 ? -2.633 9.459 7.451 1.00 81.12 91 ILE A N 1
ATOM 738 C CA . ILE A 1 91 ? -1.982 10.533 6.711 1.00 81.12 91 ILE A CA 1
ATOM 739 C C . ILE A 1 91 ? -0.918 9.952 5.775 1.00 81.12 91 ILE A C 1
ATOM 741 O O . ILE A 1 91 ? -0.921 10.244 4.579 1.00 81.12 91 ILE A O 1
ATOM 745 N N . ASP A 1 92 ? -0.034 9.099 6.291 1.00 84.31 92 ASP A N 1
ATOM 746 C CA . ASP A 1 92 ? 1.207 8.676 5.634 1.00 84.31 92 ASP A CA 1
ATOM 747 C C . ASP A 1 92 ? 1.052 7.435 4.746 1.00 84.31 92 ASP A C 1
ATOM 749 O O . ASP A 1 92 ? 1.794 7.281 3.771 1.00 84.31 92 ASP A O 1
ATOM 753 N N . ASN A 1 93 ? 0.080 6.564 5.045 1.00 77.50 93 ASN A N 1
ATOM 754 C CA . ASN A 1 93 ? -0.184 5.336 4.288 1.00 77.50 93 ASN A CA 1
ATOM 755 C C . ASN A 1 93 ? -1.680 4.982 4.200 1.00 77.50 93 ASN A C 1
ATOM 757 O O . ASN A 1 93 ? -2.115 3.899 4.612 1.00 77.50 93 ASN A O 1
ATOM 761 N N . PRO A 1 94 ? -2.498 5.876 3.636 1.00 68.44 94 PRO A N 1
ATOM 762 C CA . PRO A 1 94 ? -3.949 5.746 3.702 1.00 68.44 94 PRO A CA 1
ATOM 763 C C . PRO A 1 94 ? -4.520 4.521 2.985 1.00 68.44 94 PRO A C 1
ATOM 765 O O . PRO A 1 94 ? -5.569 3.988 3.356 1.00 68.44 94 PRO A O 1
ATOM 768 N N . PHE A 1 95 ? -3.805 4.040 1.970 1.00 65.94 95 PHE A N 1
ATOM 769 C CA . PHE A 1 95 ? -4.166 2.854 1.199 1.00 65.94 95 PHE A CA 1
ATOM 770 C C . PHE A 1 95 ? -3.576 1.560 1.776 1.00 65.94 95 PHE A C 1
ATOM 772 O O . PHE A 1 95 ? -3.744 0.504 1.169 1.00 65.94 95 PHE A O 1
ATOM 779 N N . LYS A 1 96 ? -2.882 1.633 2.922 1.00 66.81 96 LYS A N 1
ATOM 780 C CA . LYS A 1 96 ? -2.210 0.507 3.587 1.00 66.81 96 LYS A CA 1
ATOM 781 C C . LYS A 1 96 ? -1.330 -0.309 2.635 1.00 66.81 96 LYS A C 1
ATOM 783 O O . LYS A 1 96 ? -1.306 -1.538 2.684 1.00 66.81 96 LYS A O 1
ATOM 788 N N . VAL A 1 97 ? -0.615 0.373 1.741 1.00 65.31 97 VAL A N 1
ATOM 789 C CA . VAL A 1 97 ? 0.310 -0.300 0.827 1.00 65.31 97 VAL A CA 1
ATOM 790 C C . VAL A 1 97 ? 1.576 -0.711 1.585 1.00 65.31 97 VAL A C 1
ATOM 792 O O . VAL A 1 97 ? 1.960 -0.023 2.533 1.00 65.31 97 VAL A O 1
ATOM 795 N N . PRO A 1 98 ? 2.262 -1.798 1.193 1.00 65.62 98 PRO A N 1
ATOM 796 C CA . PRO A 1 98 ? 3.527 -2.179 1.817 1.00 65.62 98 PRO A CA 1
ATOM 797 C C . PRO A 1 98 ? 4.580 -1.076 1.624 1.00 65.62 98 PRO A C 1
ATOM 799 O O . PRO A 1 98 ? 5.091 -0.906 0.519 1.00 65.62 98 PRO A O 1
ATOM 802 N N . LEU A 1 99 ? 4.892 -0.291 2.656 1.00 76.19 99 LEU A N 1
ATOM 803 C CA . LEU A 1 99 ? 5.877 0.789 2.561 1.00 76.19 99 LEU A CA 1
ATOM 804 C C . LEU A 1 99 ? 7.269 0.279 2.933 1.00 76.19 99 LEU A C 1
ATOM 806 O O . LEU A 1 99 ? 7.485 -0.211 4.035 1.00 76.19 99 LEU A O 1
ATOM 810 N N . SER A 1 100 ? 8.215 0.412 2.004 1.00 79.00 100 SER A N 1
ATOM 811 C CA . SER A 1 100 ? 9.640 0.138 2.235 1.00 79.00 100 SER A CA 1
ATOM 812 C C . SER A 1 100 ? 10.447 1.414 2.460 1.00 79.00 100 SER A C 1
ATOM 814 O O . SER A 1 100 ? 11.426 1.423 3.198 1.00 79.00 100 SER A O 1
ATOM 816 N N . ASN A 1 101 ? 10.053 2.499 1.797 1.00 87.94 101 ASN A N 1
ATOM 817 C CA . ASN A 1 101 ? 10.668 3.816 1.876 1.00 87.94 101 ASN A CA 1
ATOM 818 C C . ASN A 1 101 ? 9.680 4.877 1.354 1.00 87.94 101 ASN A C 1
ATOM 820 O O . ASN A 1 101 ? 8.746 4.571 0.599 1.00 87.94 101 ASN A O 1
ATOM 824 N N . GLN A 1 102 ? 9.884 6.122 1.781 1.00 90.38 102 GLN A N 1
ATOM 825 C CA . GLN A 1 102 ? 9.066 7.258 1.380 1.00 90.38 102 GLN A CA 1
ATOM 826 C C . GLN A 1 102 ? 9.893 8.548 1.371 1.00 90.38 102 GLN A C 1
ATOM 828 O O . GLN A 1 102 ? 10.677 8.799 2.285 1.00 90.38 102 GLN A O 1
ATOM 833 N N . ILE A 1 103 ? 9.704 9.378 0.347 1.00 92.44 103 ILE A N 1
ATOM 834 C CA . ILE A 1 103 ? 10.235 10.741 0.273 1.00 92.44 103 ILE A CA 1
ATOM 835 C C . ILE A 1 103 ? 9.066 11.711 0.332 1.00 92.44 103 ILE A C 1
ATOM 837 O O . ILE A 1 103 ? 8.111 11.563 -0.428 1.00 92.44 103 ILE A O 1
ATOM 841 N N . ILE A 1 104 ? 9.163 12.719 1.193 1.00 94.00 104 ILE A N 1
ATOM 842 C CA . ILE A 1 104 ? 8.198 13.816 1.288 1.00 94.00 104 ILE A CA 1
ATOM 843 C C . ILE A 1 104 ? 8.940 15.122 1.014 1.00 94.00 104 ILE A C 1
ATOM 845 O O . ILE A 1 104 ? 9.945 15.411 1.662 1.00 94.00 104 ILE A O 1
ATOM 849 N N . ILE A 1 105 ? 8.459 15.899 0.045 1.00 93.69 105 ILE A N 1
ATOM 850 C CA . ILE A 1 105 ? 9.061 17.159 -0.403 1.00 93.69 105 ILE A CA 1
ATOM 851 C C . ILE A 1 105 ? 8.009 18.269 -0.306 1.00 93.69 105 ILE A C 1
ATOM 853 O O . ILE A 1 105 ? 7.172 18.396 -1.205 1.00 93.69 105 ILE A O 1
ATOM 857 N N . PRO A 1 106 ? 8.040 19.090 0.757 1.00 93.88 106 PRO A N 1
ATOM 858 C CA . PRO A 1 106 ? 7.242 20.307 0.826 1.00 93.88 106 PRO A CA 1
ATOM 859 C C . PRO A 1 106 ? 7.702 21.308 -0.240 1.00 93.88 106 PRO A C 1
ATOM 861 O O . PRO A 1 106 ? 8.892 21.611 -0.351 1.00 93.88 106 PRO A O 1
ATOM 864 N N . ILE A 1 107 ? 6.762 21.853 -1.009 1.00 92.75 107 ILE A N 1
ATOM 865 C CA . ILE A 1 107 ? 7.019 22.914 -1.983 1.00 92.75 107 ILE A CA 1
ATOM 866 C C . ILE A 1 107 ? 6.520 24.232 -1.411 1.00 92.75 107 ILE A C 1
ATOM 868 O O . ILE A 1 107 ? 5.345 24.377 -1.075 1.00 92.75 107 ILE A O 1
ATOM 872 N N . LEU A 1 108 ? 7.437 25.192 -1.301 1.00 89.69 108 LEU A N 1
ATOM 873 C CA . LEU A 1 108 ? 7.209 26.480 -0.658 1.00 89.69 108 LEU A CA 1
ATOM 874 C C . LEU A 1 108 ? 7.442 27.630 -1.644 1.00 89.69 108 LEU A C 1
ATOM 876 O O . LEU A 1 108 ? 8.359 27.573 -2.469 1.00 89.69 108 LEU A O 1
ATOM 880 N N . LYS A 1 109 ? 6.657 28.698 -1.498 1.00 87.75 109 LYS A N 1
ATOM 881 C CA . LYS A 1 109 ? 6.852 30.003 -2.142 1.00 87.75 109 LYS A CA 1
ATOM 882 C C . LYS A 1 109 ? 6.755 31.072 -1.058 1.00 87.75 109 LYS A C 1
ATOM 884 O O . LYS A 1 109 ? 5.772 31.103 -0.325 1.00 87.75 109 LYS A O 1
ATOM 889 N N . ASP A 1 110 ? 7.797 31.885 -0.901 1.00 86.50 110 ASP A N 1
ATOM 890 C CA . ASP A 1 110 ? 7.888 32.920 0.144 1.00 86.50 110 ASP A CA 1
ATOM 891 C C . ASP A 1 110 ? 7.589 32.386 1.564 1.00 86.50 110 ASP A C 1
ATOM 893 O O . ASP A 1 110 ? 6.799 32.962 2.312 1.00 86.50 110 ASP A O 1
ATOM 897 N N . ASN A 1 111 ? 8.185 31.236 1.914 1.00 83.69 111 ASN A N 1
ATOM 898 C CA . ASN A 1 111 ? 7.963 30.480 3.161 1.00 83.69 111 ASN A CA 1
ATOM 899 C C . ASN A 1 111 ? 6.515 30.011 3.404 1.00 83.69 111 ASN A C 1
ATOM 901 O O . ASN A 1 111 ? 6.187 29.566 4.503 1.00 83.69 111 ASN A O 1
ATOM 905 N N . LYS A 1 112 ? 5.647 30.077 2.389 1.00 85.25 112 LYS A N 1
ATOM 906 C CA . LYS A 1 112 ? 4.275 29.566 2.447 1.00 85.25 112 LYS A CA 1
ATOM 907 C C . LYS A 1 112 ? 4.163 28.251 1.679 1.00 85.25 112 LYS A C 1
ATOM 909 O O . LYS A 1 112 ? 4.722 28.152 0.582 1.00 85.25 112 LYS A O 1
ATOM 914 N N . PRO A 1 113 ? 3.433 27.253 2.204 1.00 86.31 113 PRO A N 1
ATOM 915 C CA . PRO A 1 113 ? 3.193 26.010 1.488 1.00 86.31 113 PRO A CA 1
ATOM 916 C C . PRO A 1 113 ? 2.411 26.268 0.199 1.00 86.31 113 PRO A C 1
ATOM 918 O O . PRO A 1 113 ? 1.477 27.065 0.164 1.00 86.31 113 PRO A O 1
ATOM 921 N N . GLN A 1 114 ? 2.836 25.620 -0.879 1.00 90.38 114 GLN A N 1
ATOM 922 C CA . GLN A 1 114 ? 2.142 25.577 -2.172 1.00 90.38 114 GLN A CA 1
ATOM 923 C C . GLN A 1 114 ? 1.608 24.171 -2.449 1.00 90.38 114 GLN A C 1
ATOM 925 O O . GLN A 1 114 ? 0.568 23.992 -3.075 1.00 90.38 114 GLN A O 1
ATOM 930 N N . GLY A 1 115 ? 2.317 23.165 -1.947 1.00 91.94 115 GLY A N 1
ATOM 931 C CA . GLY A 1 115 ? 1.929 21.776 -2.064 1.00 91.94 115 GLY A CA 1
ATOM 932 C C . GLY A 1 115 ? 3.020 20.851 -1.560 1.00 91.94 115 GLY A C 1
ATOM 933 O O . GLY A 1 115 ? 3.998 21.289 -0.948 1.00 91.94 115 GLY A O 1
ATOM 934 N N . ILE A 1 116 ? 2.835 19.561 -1.792 1.00 93.69 116 ILE A N 1
ATOM 935 C CA . ILE A 1 116 ? 3.720 18.492 -1.346 1.00 93.69 116 ILE A CA 1
ATOM 936 C C . ILE A 1 116 ? 3.834 17.477 -2.475 1.00 93.69 116 ILE A C 1
ATOM 938 O O . ILE A 1 116 ? 2.837 17.098 -3.089 1.00 93.69 116 ILE A O 1
ATOM 942 N N . LEU A 1 117 ? 5.051 17.002 -2.710 1.00 93.19 117 LEU A N 1
ATOM 943 C CA . LEU A 1 117 ? 5.286 15.786 -3.477 1.00 93.19 117 LEU A CA 1
ATOM 944 C C . LEU A 1 117 ? 5.631 14.661 -2.516 1.00 93.19 117 LEU A C 1
ATOM 946 O O . LEU A 1 117 ? 6.518 14.815 -1.672 1.00 93.19 117 LEU A O 1
ATOM 950 N N . ARG A 1 118 ? 4.945 13.529 -2.653 1.00 92.62 118 ARG A N 1
ATOM 951 C CA . ARG A 1 118 ? 5.238 12.325 -1.880 1.00 92.62 118 ARG A CA 1
ATOM 952 C C . ARG A 1 118 ? 5.492 11.155 -2.811 1.00 92.62 118 ARG A C 1
ATOM 954 O O . ARG A 1 118 ? 4.682 10.856 -3.680 1.00 92.62 118 ARG A O 1
ATOM 961 N N . PHE A 1 119 ? 6.607 10.473 -2.599 1.00 90.88 119 PHE A N 1
ATOM 962 C CA . PHE A 1 119 ? 7.012 9.303 -3.369 1.00 90.88 119 PHE A CA 1
ATOM 963 C C . PHE A 1 119 ? 7.132 8.120 -2.429 1.00 90.88 119 PHE A C 1
ATOM 965 O O . PHE A 1 119 ? 7.829 8.221 -1.425 1.00 90.88 119 PHE A O 1
ATOM 972 N N . SER A 1 120 ? 6.473 7.010 -2.742 1.00 88.00 120 SER A N 1
ATOM 973 C CA . SER A 1 120 ? 6.471 5.818 -1.890 1.00 88.00 120 SER A CA 1
ATOM 974 C C . SER A 1 120 ? 6.854 4.576 -2.685 1.00 88.00 120 SER A C 1
ATOM 976 O O . SER A 1 120 ? 6.571 4.496 -3.884 1.00 88.00 120 SER A O 1
ATOM 978 N N . GLN A 1 121 ? 7.448 3.588 -2.005 1.00 84.44 121 GLN A N 1
ATOM 979 C CA . GLN A 1 121 ? 7.925 2.342 -2.625 1.00 84.44 121 GLN A CA 1
ATOM 980 C C . GLN A 1 121 ? 8.923 2.618 -3.765 1.00 84.44 121 GLN A C 1
ATOM 982 O O . GLN A 1 121 ? 8.763 2.146 -4.892 1.00 84.44 121 GLN A O 1
ATOM 987 N N . LEU A 1 122 ? 9.931 3.433 -3.471 1.00 84.94 122 LEU A N 1
ATOM 988 C CA . LEU A 1 122 ? 11.095 3.653 -4.319 1.00 84.94 122 LEU A CA 1
ATOM 989 C C . LEU A 1 122 ? 11.900 2.352 -4.467 1.00 84.94 122 LEU A C 1
ATOM 991 O O . LEU A 1 122 ? 11.872 1.503 -3.563 1.00 84.94 122 LEU A O 1
ATOM 995 N N . PRO A 1 123 ? 12.660 2.203 -5.567 1.00 81.44 123 PRO A N 1
ATOM 996 C CA . PRO A 1 123 ? 13.521 1.048 -5.783 1.00 81.44 123 PRO A CA 1
ATOM 997 C C . PRO A 1 123 ? 14.458 0.816 -4.596 1.00 81.44 123 PRO A C 1
ATOM 999 O O . PRO A 1 123 ? 14.919 1.762 -3.961 1.00 81.44 123 PRO A O 1
ATOM 1002 N N . THR A 1 124 ? 14.794 -0.441 -4.315 1.00 74.81 124 THR A N 1
ATOM 1003 C CA . THR A 1 124 ? 15.727 -0.796 -3.228 1.00 74.81 124 THR A CA 1
ATOM 1004 C C . THR A 1 124 ? 17.125 -0.211 -3.429 1.00 74.81 124 THR A C 1
ATOM 1006 O O . THR A 1 124 ? 17.852 -0.017 -2.462 1.00 74.81 124 THR A O 1
ATOM 1009 N N . SER A 1 125 ? 17.487 0.111 -4.673 1.00 74.44 125 SER A N 1
ATOM 1010 C CA . SER A 1 125 ? 18.721 0.808 -5.028 1.00 74.44 125 SER A CA 1
ATOM 1011 C C . SER A 1 125 ? 18.660 2.328 -4.837 1.00 74.44 125 SER A C 1
ATOM 1013 O O . SER A 1 125 ? 19.667 2.983 -5.076 1.00 74.44 125 SER A O 1
ATOM 1015 N N . PHE A 1 126 ? 17.508 2.909 -4.477 1.00 79.44 126 PHE A N 1
ATOM 1016 C CA . PHE A 1 126 ? 17.367 4.353 -4.292 1.00 79.44 126 PHE A CA 1
ATOM 1017 C C . PHE A 1 126 ? 17.988 4.778 -2.961 1.00 79.44 126 PHE A C 1
ATOM 1019 O O . PHE A 1 126 ? 17.548 4.371 -1.884 1.00 79.44 126 PHE A O 1
ATOM 1026 N N . THR A 1 127 ? 19.015 5.614 -3.033 1.00 79.75 127 THR A N 1
ATOM 1027 C CA . THR A 1 127 ? 19.847 5.991 -1.893 1.00 79.75 127 THR A CA 1
ATOM 1028 C C . THR A 1 127 ? 19.555 7.404 -1.389 1.00 79.75 127 THR A C 1
ATOM 1030 O O . THR A 1 127 ? 18.921 8.241 -2.037 1.00 79.75 127 THR A O 1
ATOM 1033 N N . ARG A 1 128 ? 20.109 7.729 -0.214 1.00 72.44 128 ARG A N 1
ATOM 1034 C CA . ARG A 1 128 ? 20.127 9.107 0.297 1.00 72.44 128 ARG A CA 1
ATOM 1035 C C . ARG A 1 128 ? 20.949 10.051 -0.591 1.00 72.44 128 ARG A C 1
ATOM 1037 O O . ARG A 1 128 ? 20.687 11.250 -0.595 1.00 72.44 128 ARG A O 1
ATOM 1044 N N . HIS A 1 129 ? 21.920 9.530 -1.342 1.00 77.69 129 HIS A N 1
ATOM 1045 C CA . HIS A 1 129 ? 22.672 10.321 -2.313 1.00 77.69 129 HIS A CA 1
ATOM 1046 C C . HIS A 1 129 ? 21.802 10.679 -3.526 1.00 77.69 129 HIS A C 1
ATOM 1048 O O . HIS A 1 129 ? 21.790 11.836 -3.934 1.00 77.69 129 HIS A O 1
ATOM 1054 N N . ASP A 1 130 ? 20.961 9.756 -4.004 1.00 79.56 130 ASP A N 1
ATOM 1055 C CA . ASP A 1 130 ? 19.993 10.036 -5.078 1.00 79.56 130 ASP A CA 1
ATOM 1056 C C . ASP A 1 130 ? 18.997 11.141 -4.685 1.00 79.56 130 ASP A C 1
ATOM 1058 O O . ASP A 1 130 ? 18.598 11.953 -5.522 1.00 79.56 130 ASP A O 1
ATOM 1062 N N . CYS A 1 131 ? 18.667 11.257 -3.390 1.00 78.38 131 CYS A N 1
ATOM 1063 C CA . CYS A 1 131 ? 17.862 12.368 -2.871 1.00 78.38 131 CYS A CA 1
ATOM 1064 C C . CYS A 1 131 ? 18.512 13.739 -3.126 1.00 78.38 131 CYS A C 1
ATOM 1066 O O . CYS A 1 131 ? 17.802 14.721 -3.334 1.00 78.38 131 CYS A O 1
ATOM 1068 N N . GLN A 1 132 ? 19.847 13.833 -3.127 1.00 79.19 132 GLN A N 1
ATOM 1069 C CA . GLN A 1 132 ? 20.549 15.085 -3.433 1.00 79.19 132 GLN A CA 1
ATOM 1070 C C . GLN A 1 132 ? 20.400 15.457 -4.912 1.00 79.19 132 GLN A C 1
ATOM 1072 O O . GLN A 1 132 ? 20.304 16.632 -5.257 1.00 79.19 132 GLN A O 1
ATOM 1077 N N . SER A 1 133 ? 20.307 14.473 -5.801 1.00 82.75 133 SER A N 1
ATOM 1078 C CA . SER A 1 133 ? 20.077 14.730 -7.221 1.00 82.75 133 SER A CA 1
ATOM 1079 C C . SER A 1 133 ? 18.643 15.195 -7.517 1.00 82.75 133 SER A C 1
ATOM 1081 O O . SER A 1 133 ? 18.419 15.842 -8.538 1.00 82.75 133 SER A O 1
ATOM 1083 N N . LEU A 1 134 ? 17.685 14.986 -6.600 1.00 84.44 134 LEU A N 1
ATOM 1084 C CA . LEU A 1 134 ? 16.325 15.538 -6.717 1.00 84.44 134 LEU A CA 1
ATOM 1085 C C . LEU A 1 134 ? 16.280 17.061 -6.656 1.00 84.44 134 LEU A C 1
ATOM 1087 O O . LEU A 1 134 ? 15.323 17.654 -7.152 1.00 84.44 134 LEU A O 1
ATOM 1091 N N . TYR A 1 135 ? 17.319 17.712 -6.121 1.00 85.25 135 TYR A N 1
ATOM 1092 C CA . TYR A 1 135 ? 17.407 19.172 -6.144 1.00 85.25 135 TYR A CA 1
ATOM 1093 C C . TYR A 1 135 ? 17.394 19.731 -7.576 1.00 85.25 135 TYR A C 1
ATOM 1095 O O . TYR A 1 135 ? 16.897 20.837 -7.788 1.00 85.25 135 TYR A O 1
ATOM 1103 N N . ILE A 1 136 ? 17.840 18.946 -8.568 1.00 88.25 136 ILE A N 1
ATOM 1104 C CA . ILE A 1 136 ? 17.773 19.293 -9.999 1.00 88.25 136 ILE A CA 1
ATOM 1105 C C . ILE A 1 136 ? 16.321 19.484 -10.460 1.00 88.25 136 ILE A C 1
ATOM 1107 O O . ILE A 1 136 ? 16.063 20.297 -11.343 1.00 88.25 136 ILE A O 1
ATOM 1111 N N . LEU A 1 137 ? 15.371 18.771 -9.848 1.00 90.31 137 LEU A N 1
ATOM 1112 C CA . LEU A 1 137 ? 13.951 18.824 -10.192 1.00 90.31 137 LEU A CA 1
ATOM 1113 C C . LEU A 1 137 ? 13.191 19.949 -9.473 1.00 90.31 137 LEU A C 1
ATOM 1115 O O . LEU A 1 137 ? 12.046 20.222 -9.825 1.00 90.31 137 LEU A O 1
ATOM 1119 N N . LEU A 1 138 ? 13.791 20.628 -8.485 1.00 88.06 138 LEU A N 1
ATOM 1120 C CA . LEU A 1 138 ? 13.102 21.677 -7.719 1.00 88.06 138 LEU A CA 1
ATOM 1121 C C . LEU A 1 138 ? 12.486 22.792 -8.579 1.00 88.06 138 LEU A C 1
ATOM 1123 O O . LEU A 1 138 ? 11.380 23.222 -8.245 1.00 88.06 138 LEU A O 1
ATOM 1127 N N . PRO A 1 139 ? 13.126 23.281 -9.662 1.00 89.81 139 PRO A N 1
ATOM 1128 C CA . PRO A 1 139 ? 12.504 24.270 -10.537 1.00 89.81 139 PRO A CA 1
ATOM 1129 C C . PRO A 1 139 ? 11.213 23.747 -11.174 1.00 89.81 139 PRO A C 1
ATOM 1131 O O . PRO A 1 139 ? 10.195 24.439 -11.139 1.00 89.81 139 PRO A O 1
ATOM 1134 N N . ALA A 1 140 ? 11.229 22.515 -11.696 1.00 90.00 140 ALA A N 1
ATOM 1135 C CA . ALA A 1 140 ? 10.032 21.867 -12.216 1.00 90.00 140 ALA A CA 1
ATOM 1136 C C . ALA A 1 140 ? 8.974 21.677 -11.128 1.00 90.00 140 ALA A C 1
ATOM 1138 O O . ALA A 1 140 ? 7.814 22.008 -11.351 1.00 90.00 140 ALA A O 1
ATOM 1139 N N . PHE A 1 141 ? 9.370 21.218 -9.938 1.00 91.56 141 PHE A N 1
ATOM 1140 C CA . PHE A 1 141 ? 8.449 21.035 -8.817 1.00 91.56 141 PHE A CA 1
ATOM 1141 C C . PHE A 1 141 ? 7.750 22.340 -8.458 1.00 91.56 141 PHE A C 1
ATOM 1143 O O . PHE A 1 141 ? 6.530 22.371 -8.391 1.00 91.56 141 PHE A O 1
ATOM 1150 N N . ARG A 1 142 ? 8.485 23.448 -8.320 1.00 89.62 142 ARG A N 1
ATOM 1151 C CA . ARG A 1 142 ? 7.884 24.765 -8.057 1.00 89.62 142 ARG A CA 1
ATOM 1152 C C . ARG A 1 142 ? 6.898 25.186 -9.147 1.00 89.62 142 ARG A C 1
ATOM 1154 O O . ARG A 1 142 ? 5.859 25.745 -8.817 1.00 89.62 142 ARG A O 1
ATOM 1161 N N . LYS A 1 143 ? 7.199 24.892 -10.416 1.00 88.31 143 LYS A N 1
ATOM 1162 C CA . LYS A 1 143 ? 6.314 25.199 -11.549 1.00 88.31 143 LYS A CA 1
ATOM 1163 C C . LYS A 1 143 ? 5.025 24.365 -11.541 1.00 88.31 143 LYS A C 1
ATOM 1165 O O . LYS A 1 143 ? 3.973 24.883 -11.886 1.00 88.31 143 LYS A O 1
ATOM 1170 N N . ILE A 1 144 ? 5.073 23.104 -11.101 1.00 88.38 144 ILE A N 1
ATOM 1171 C CA . ILE A 1 144 ? 3.873 22.251 -10.970 1.00 88.38 144 ILE A CA 1
ATOM 1172 C C . ILE A 1 144 ? 2.830 22.894 -10.042 1.00 88.38 144 ILE A C 1
ATOM 1174 O O . ILE A 1 144 ? 1.632 22.771 -10.287 1.00 88.38 144 ILE A O 1
ATOM 1178 N N . PHE A 1 145 ? 3.277 23.591 -8.992 1.00 87.19 145 PHE A N 1
ATOM 1179 C CA . PHE A 1 145 ? 2.406 24.219 -7.992 1.00 87.19 145 PHE A CA 1
ATOM 1180 C C . PHE A 1 145 ? 2.182 25.724 -8.216 1.00 87.19 145 PHE A C 1
ATOM 1182 O O . PHE A 1 145 ? 1.626 26.379 -7.340 1.00 87.19 145 PHE A O 1
ATOM 1189 N N . SER A 1 146 ? 2.617 26.295 -9.348 1.00 79.38 146 SER A N 1
ATOM 1190 C CA . SER A 1 146 ? 2.449 27.732 -9.614 1.00 79.38 146 SER A CA 1
ATOM 1191 C C . SER A 1 146 ? 1.143 28.106 -10.321 1.00 79.38 146 SER A C 1
ATOM 1193 O O . SER A 1 146 ? 0.785 29.280 -10.293 1.00 79.38 146 SER A O 1
ATOM 1195 N N . ASP A 1 147 ? 0.447 27.153 -10.950 1.00 64.75 147 ASP A N 1
ATOM 1196 C CA . ASP A 1 147 ? -0.818 27.412 -11.652 1.00 64.75 147 ASP A CA 1
ATOM 1197 C C . ASP A 1 147 ? -2.020 27.317 -10.693 1.00 64.75 147 ASP A C 1
ATOM 1199 O O . ASP A 1 147 ? -2.400 26.235 -10.243 1.00 64.75 147 ASP A O 1
ATOM 1203 N N . GLU A 1 148 ? -2.647 28.465 -10.417 1.00 54.28 148 GLU A N 1
ATOM 1204 C CA . GLU A 1 148 ? -3.774 28.656 -9.480 1.00 54.28 148 GLU A CA 1
ATOM 1205 C C . GLU A 1 148 ? -5.137 28.137 -9.992 1.00 54.28 148 GLU A C 1
ATOM 1207 O O . GLU A 1 148 ? -6.188 28.486 -9.453 1.00 54.28 148 GLU A O 1
ATOM 1212 N N . GLN A 1 149 ? -5.181 27.313 -11.044 1.00 51.53 149 GLN A N 1
ATOM 1213 C CA . GLN A 1 149 ? -6.461 26.841 -11.581 1.00 51.53 149 GLN A CA 1
ATOM 1214 C C . GLN A 1 149 ? -6.985 25.627 -10.805 1.00 51.53 149 GLN A C 1
ATOM 1216 O O . GLN A 1 149 ? -6.574 24.479 -11.015 1.00 51.53 149 GLN A O 1
ATOM 1221 N N . TYR A 1 150 ? -7.939 25.900 -9.915 1.00 52.41 150 TYR A N 1
ATOM 1222 C CA . TYR A 1 150 ? -8.659 24.908 -9.125 1.00 52.41 150 TYR A CA 1
ATOM 1223 C C . TYR A 1 150 ? -10.116 24.816 -9.585 1.00 52.41 150 TYR A C 1
ATOM 1225 O O . TYR A 1 150 ? -10.954 25.639 -9.227 1.00 52.41 150 TYR A O 1
ATOM 1233 N N . VAL A 1 151 ? -10.440 23.795 -10.384 1.00 39.31 151 VAL A N 1
ATOM 1234 C CA . VAL A 1 151 ? -11.834 23.477 -10.726 1.00 39.31 151 VAL A CA 1
ATOM 1235 C C . VAL A 1 151 ? -12.343 22.399 -9.773 1.00 39.31 151 VAL A C 1
ATOM 1237 O O . VAL A 1 151 ? -11.911 21.247 -9.821 1.00 39.31 151 VAL A O 1
ATOM 1240 N N . ASN A 1 152 ? -13.277 22.792 -8.902 1.00 40.47 152 ASN A N 1
ATOM 1241 C CA . ASN A 1 152 ? -14.085 21.880 -8.097 1.00 40.47 152 ASN A CA 1
ATOM 1242 C C . ASN A 1 152 ? -14.953 21.015 -9.016 1.00 40.47 152 ASN A C 1
ATOM 1244 O O . ASN A 1 152 ? -15.767 21.539 -9.769 1.00 40.47 152 ASN A O 1
ATOM 1248 N N . ASN A 1 153 ? -14.881 19.699 -8.851 1.00 37.12 153 ASN A N 1
ATOM 1249 C CA . ASN A 1 153 ? -16.045 18.845 -9.054 1.00 37.12 153 ASN A CA 1
ATOM 1250 C C . ASN A 1 153 ? -16.337 18.155 -7.723 1.00 37.12 153 ASN A C 1
ATOM 1252 O O . ASN A 1 153 ? -15.777 17.107 -7.400 1.00 37.12 153 ASN A O 1
ATOM 1256 N N . GLU A 1 154 ? -17.188 18.788 -6.917 1.00 39.12 154 GLU A N 1
ATOM 1257 C CA . GLU A 1 154 ? -17.788 18.145 -5.754 1.00 39.12 154 GLU A CA 1
ATOM 1258 C C . GLU A 1 154 ? -18.750 17.059 -6.237 1.00 39.12 154 GLU A C 1
ATOM 1260 O O . GLU A 1 154 ? -19.840 17.342 -6.731 1.00 39.12 154 GLU A O 1
ATOM 1265 N N . LYS A 1 155 ? -18.375 15.791 -6.065 1.00 35.09 155 LYS A N 1
ATOM 1266 C CA . LYS A 1 155 ? -19.377 14.733 -5.944 1.00 35.09 155 LYS A CA 1
ATOM 1267 C C . LYS A 1 155 ? -19.718 14.599 -4.466 1.00 35.09 155 LYS A C 1
ATOM 1269 O O . LYS A 1 155 ? -18.916 14.080 -3.695 1.00 35.09 155 LYS A O 1
ATOM 1274 N N . LYS A 1 156 ? -20.906 15.078 -4.079 1.00 38.72 156 LYS A N 1
ATOM 1275 C CA . LYS A 1 156 ? -21.509 14.778 -2.774 1.00 38.72 156 LYS A CA 1
ATOM 1276 C C . LYS A 1 156 ? -21.676 13.263 -2.657 1.00 38.72 156 LYS A C 1
ATOM 1278 O O . LYS A 1 156 ? -22.488 12.667 -3.360 1.00 38.72 156 LYS A O 1
ATOM 1283 N N . GLY A 1 157 ? -20.844 12.660 -1.819 1.00 41.59 157 GLY A N 1
ATOM 1284 C CA . GLY A 1 157 ? -20.922 11.256 -1.448 1.00 41.59 157 GLY A CA 1
ATOM 1285 C C . GLY A 1 157 ? -22.019 10.995 -0.419 1.00 41.59 157 GLY A C 1
ATOM 1286 O O . GLY A 1 157 ? -22.365 11.887 0.348 1.00 41.59 157 GLY A O 1
ATOM 1287 N N . ASP A 1 158 ? -22.556 9.777 -0.426 1.00 40.47 158 ASP A N 1
ATOM 1288 C CA . ASP A 1 158 ? -23.667 9.300 0.406 1.00 40.47 158 ASP A CA 1
ATOM 1289 C C . ASP A 1 158 ? -23.456 9.566 1.916 1.00 40.47 158 ASP A C 1
ATOM 1291 O O . ASP A 1 158 ? -22.643 8.916 2.576 1.00 40.47 158 ASP A O 1
ATOM 1295 N N . LEU A 1 159 ? -24.205 10.536 2.461 1.00 45.75 159 LEU A N 1
ATOM 1296 C CA . LEU A 1 159 ? -24.132 10.989 3.860 1.00 45.75 159 LEU A CA 1
ATOM 1297 C C . LEU A 1 159 ? -24.611 9.937 4.883 1.00 45.75 159 LEU A C 1
ATOM 1299 O O . LEU A 1 159 ? -24.382 10.102 6.082 1.00 45.75 159 LEU A O 1
ATOM 1303 N N . SER A 1 160 ? -25.287 8.868 4.453 1.00 46.12 160 SER A N 1
ATOM 1304 C CA . SER A 1 160 ? -25.970 7.936 5.363 1.00 46.12 160 SER A CA 1
ATOM 1305 C C . SER A 1 160 ? -25.015 7.018 6.141 1.00 46.12 160 SER A C 1
ATOM 1307 O O . SER A 1 160 ? -25.168 6.837 7.348 1.00 46.12 160 SER A O 1
ATOM 1309 N N . SER A 1 161 ? -23.978 6.493 5.481 1.00 47.72 161 SER A N 1
ATOM 1310 C CA . SER A 1 161 ? -23.001 5.572 6.090 1.00 47.72 161 SER A CA 1
ATOM 1311 C C . SER A 1 161 ? -21.987 6.288 6.992 1.00 47.72 161 SER A C 1
ATOM 1313 O O . SER A 1 161 ? -21.479 5.709 7.949 1.00 47.72 161 SER A O 1
ATOM 1315 N N . MET A 1 162 ? -21.702 7.559 6.696 1.00 52.56 162 MET A N 1
ATOM 1316 C CA . MET A 1 162 ? -20.839 8.432 7.503 1.00 52.56 162 MET A CA 1
ATOM 1317 C C . MET A 1 162 ? -21.490 8.819 8.824 1.00 52.56 162 MET A C 1
ATOM 1319 O O . MET A 1 162 ? -20.815 8.893 9.846 1.00 52.56 162 MET A O 1
ATOM 1323 N N . ARG A 1 163 ? -22.813 9.001 8.820 1.00 52.97 163 ARG A N 1
ATOM 1324 C CA . ARG A 1 163 ? -23.566 9.345 10.022 1.00 52.97 163 ARG A CA 1
ATOM 1325 C C . ARG A 1 163 ? -23.452 8.271 11.104 1.00 52.97 163 ARG A C 1
ATOM 1327 O O . ARG A 1 163 ? -23.148 8.611 12.236 1.00 52.97 163 ARG A O 1
ATOM 1334 N N . LEU A 1 164 ? -23.615 6.995 10.750 1.00 60.34 164 LEU A N 1
ATOM 1335 C CA . LEU A 1 164 ? -23.515 5.880 11.705 1.00 60.34 164 LEU A CA 1
ATOM 1336 C C . LEU A 1 164 ? -22.102 5.716 12.283 1.00 60.34 164 LEU A C 1
ATOM 1338 O O . LEU A 1 164 ? -21.943 5.405 13.463 1.00 60.34 164 LEU A O 1
ATOM 1342 N N . ILE A 1 165 ? -21.072 5.929 11.460 1.00 63.91 165 ILE A N 1
ATOM 1343 C CA . ILE A 1 165 ? -19.672 5.866 11.898 1.00 63.91 165 ILE A CA 1
ATOM 1344 C C . ILE A 1 165 ? -19.367 7.032 12.841 1.00 63.91 165 ILE A C 1
ATOM 1346 O O . ILE A 1 165 ? -18.854 6.792 13.929 1.00 63.91 165 ILE A O 1
ATOM 1350 N N . ASN A 1 166 ? -19.757 8.259 12.484 1.00 61.22 166 ASN A N 1
ATOM 1351 C CA . ASN A 1 166 ? -19.607 9.417 13.368 1.00 61.22 166 ASN A CA 1
ATOM 1352 C C . ASN A 1 166 ? -20.385 9.241 14.675 1.00 61.22 166 ASN A C 1
ATOM 1354 O O . ASN A 1 166 ? -19.834 9.486 15.740 1.00 61.22 166 ASN A O 1
ATOM 1358 N N . GLU A 1 167 ? -21.632 8.764 14.626 1.00 68.06 167 GLU A N 1
ATOM 1359 C CA . GLU A 1 167 ? -22.417 8.463 15.832 1.00 68.06 167 GLU A CA 1
ATOM 1360 C C . GLU A 1 167 ? -21.703 7.424 16.718 1.00 68.06 167 GLU A C 1
ATOM 1362 O O . GLU A 1 167 ? -21.675 7.564 17.939 1.00 68.06 167 GLU A O 1
ATOM 1367 N N . SER A 1 168 ? -21.056 6.419 16.121 1.00 75.69 168 SER A N 1
ATOM 1368 C CA . SER A 1 168 ? -20.289 5.407 16.860 1.00 75.69 168 SER A CA 1
ATOM 1369 C C . SER A 1 168 ? -19.006 5.966 17.488 1.00 75.69 168 SER A C 1
ATOM 1371 O O . SER A 1 168 ? -18.698 5.625 18.630 1.00 75.69 168 SER A O 1
ATOM 1373 N N . LEU A 1 169 ? -18.274 6.830 16.775 1.00 74.38 169 LEU A N 1
ATOM 1374 C CA . LEU A 1 169 ? -17.055 7.480 17.276 1.00 74.38 169 LEU A CA 1
ATOM 1375 C C . LEU A 1 169 ? -17.377 8.441 18.428 1.00 74.38 169 LEU A C 1
ATOM 1377 O O . LEU A 1 169 ? -16.762 8.340 19.487 1.00 74.38 169 LEU A O 1
ATOM 1381 N N . ILE A 1 170 ? -18.436 9.246 18.286 1.00 73.31 170 ILE A N 1
ATOM 1382 C CA . ILE A 1 170 ? -18.950 10.128 19.346 1.00 73.31 170 ILE A CA 1
ATOM 1383 C C . ILE A 1 170 ? -19.335 9.319 20.595 1.00 73.31 170 ILE A C 1
ATOM 1385 O O . ILE A 1 170 ? -19.026 9.708 21.723 1.00 73.31 170 ILE A O 1
ATOM 1389 N N . ASN A 1 171 ? -19.997 8.171 20.425 1.00 75.94 171 ASN A N 1
ATOM 1390 C CA . ASN A 1 171 ? -20.368 7.310 21.552 1.00 75.94 171 ASN A CA 1
ATOM 1391 C C . ASN A 1 171 ? -19.142 6.727 22.277 1.00 75.94 171 ASN A C 1
ATOM 1393 O O . ASN A 1 171 ? -19.136 6.658 23.508 1.00 75.94 171 ASN A O 1
ATOM 1397 N N . LEU A 1 172 ? -18.102 6.340 21.534 1.00 80.81 172 LEU A N 1
ATOM 1398 C CA . LEU A 1 172 ? -16.823 5.884 22.087 1.00 80.81 172 LEU A CA 1
ATOM 1399 C C . LEU A 1 172 ? -16.115 6.992 22.875 1.00 80.81 172 LEU A C 1
ATOM 1401 O O . LEU A 1 172 ? -15.670 6.757 23.998 1.00 80.81 172 LEU A O 1
ATOM 1405 N N . GLU A 1 173 ? -16.068 8.206 22.331 1.00 77.81 173 GLU A N 1
ATOM 1406 C CA . GLU A 1 173 ? -15.488 9.368 23.007 1.00 77.81 173 GLU A CA 1
ATOM 1407 C C . GLU A 1 173 ? -16.203 9.686 24.323 1.00 77.81 173 GLU A C 1
ATOM 1409 O O . GLU A 1 173 ? -15.567 9.875 25.364 1.00 77.81 173 GLU A O 1
ATOM 1414 N N . ASN A 1 174 ? -17.537 9.663 24.307 1.00 76.94 174 ASN A N 1
ATOM 1415 C CA . ASN A 1 174 ? -18.351 9.860 25.504 1.00 76.94 174 ASN A CA 1
ATOM 1416 C C . ASN A 1 174 ? -18.082 8.782 26.567 1.00 76.94 174 ASN A C 1
ATOM 1418 O O . ASN A 1 174 ? -18.021 9.090 27.765 1.00 76.94 174 ASN A O 1
ATOM 1422 N N . ALA A 1 175 ? -17.886 7.527 26.152 1.00 81.19 175 ALA A N 1
ATOM 1423 C CA . ALA A 1 175 ? -17.513 6.444 27.057 1.00 81.19 175 ALA A CA 1
ATOM 1424 C C . ALA A 1 175 ? -16.131 6.683 27.688 1.00 81.19 175 ALA A C 1
ATOM 1426 O O . ALA A 1 175 ? -15.994 6.578 28.910 1.00 81.19 175 ALA A O 1
ATOM 1427 N N . PHE A 1 176 ? -15.126 7.079 26.900 1.00 84.50 176 PHE A N 1
ATOM 1428 C CA . PHE A 1 176 ? -13.791 7.391 27.418 1.00 84.50 176 PHE A CA 1
ATOM 1429 C C . PHE A 1 176 ? -13.796 8.582 28.382 1.00 84.50 176 PHE A C 1
ATOM 1431 O O . PHE A 1 176 ? -13.226 8.486 29.471 1.00 84.50 176 PHE A O 1
ATOM 1438 N N . MET A 1 177 ? -14.527 9.653 28.063 1.00 79.06 177 MET A N 1
ATOM 1439 C CA . MET A 1 177 ? -14.699 10.806 28.955 1.00 79.06 177 MET A CA 1
ATOM 1440 C C . MET A 1 177 ? -15.360 10.423 30.284 1.00 79.06 177 MET A C 1
ATOM 1442 O O . MET A 1 177 ? -14.967 10.906 31.350 1.00 79.06 177 MET A O 1
ATOM 1446 N N . THR A 1 178 ? -16.350 9.528 30.238 1.00 83.44 178 THR A N 1
ATOM 1447 C CA . THR A 1 178 ? -17.035 9.025 31.435 1.00 83.44 178 THR A CA 1
ATOM 1448 C C . THR A 1 178 ? -16.084 8.210 32.303 1.00 83.44 178 THR A C 1
ATOM 1450 O O . THR A 1 178 ? -15.988 8.464 33.505 1.00 83.44 178 THR A O 1
ATOM 1453 N N . LEU A 1 179 ? -15.327 7.288 31.704 1.00 83.00 179 LEU A N 1
ATOM 1454 C CA . LEU A 1 179 ? -14.331 6.484 32.410 1.00 83.00 179 LEU A CA 1
ATOM 1455 C C . LEU A 1 179 ? -13.235 7.361 33.024 1.00 83.00 179 LEU A C 1
ATOM 1457 O O . LEU A 1 179 ? -12.898 7.179 34.192 1.00 83.00 179 LEU A O 1
ATOM 1461 N N . SER A 1 180 ? -12.741 8.359 32.285 1.00 84.06 180 SER A N 1
ATOM 1462 C CA . SER A 1 180 ? -11.682 9.260 32.752 1.00 84.06 180 SER A CA 1
ATOM 1463 C C . SER A 1 180 ? -12.102 10.082 33.970 1.00 84.06 180 SER A C 1
ATOM 1465 O O . SER A 1 180 ? -11.265 10.377 34.819 1.00 84.06 180 SER A O 1
ATOM 1467 N N . ARG A 1 181 ? -13.387 10.447 34.081 1.00 84.31 181 ARG A N 1
ATOM 1468 C CA . ARG A 1 181 ? -13.924 11.184 35.239 1.00 84.31 181 ARG A CA 1
ATOM 1469 C C . ARG A 1 181 ? -14.057 10.333 36.502 1.00 84.31 181 ARG A C 1
ATOM 1471 O O . ARG A 1 181 ? -14.081 10.894 37.591 1.00 84.31 181 ARG A O 1
ATOM 1478 N N . HIS A 1 182 ? -14.152 9.012 36.364 1.00 85.69 182 HIS A N 1
ATOM 1479 C CA . HIS A 1 182 ? -14.459 8.097 37.470 1.00 85.69 182 HIS A CA 1
ATOM 1480 C C . HIS A 1 182 ? -13.297 7.158 37.819 1.00 85.69 182 HIS A C 1
ATOM 1482 O O . HIS A 1 182 ? -13.465 6.247 38.628 1.00 85.69 182 HIS A O 1
ATOM 1488 N N . THR A 1 183 ? -12.113 7.370 37.237 1.00 80.81 183 THR A N 1
ATOM 1489 C CA . THR A 1 183 ? -10.922 6.562 37.512 1.00 80.81 183 THR A CA 1
ATOM 1490 C C . THR A 1 183 ? -9.752 7.405 38.006 1.00 80.81 183 THR A C 1
ATOM 1492 O O . THR A 1 183 ? -9.353 8.397 37.396 1.00 80.81 183 THR A O 1
ATOM 1495 N N . SER A 1 184 ? -9.152 6.967 39.110 1.00 87.25 184 SER A N 1
ATOM 1496 C CA . SER A 1 184 ? -7.877 7.488 39.625 1.00 87.25 184 SER A CA 1
ATOM 1497 C C . SER A 1 184 ? -6.729 6.495 39.414 1.00 87.25 184 SER A C 1
ATOM 1499 O O . SER A 1 184 ? -5.619 6.735 39.878 1.00 87.25 184 SER A O 1
ATOM 1501 N N . ASN A 1 185 ? -6.991 5.362 38.749 1.00 91.19 185 ASN A N 1
ATOM 1502 C CA . ASN A 1 185 ? -5.996 4.323 38.512 1.00 91.19 185 ASN A CA 1
ATOM 1503 C C . ASN A 1 185 ? -5.100 4.712 37.314 1.00 91.19 185 ASN A C 1
ATOM 1505 O O . ASN A 1 185 ? -5.621 4.840 36.201 1.00 91.19 185 ASN A O 1
ATOM 1509 N N . PRO A 1 186 ? -3.772 4.846 37.500 1.00 82.94 186 PRO A N 1
ATOM 1510 C CA . PRO A 1 186 ? -2.851 5.270 36.442 1.00 82.94 186 PRO A CA 1
ATOM 1511 C C . PRO A 1 186 ? -2.828 4.359 35.207 1.00 82.94 186 PRO A C 1
ATOM 1513 O O . PRO A 1 186 ? -2.677 4.847 34.089 1.00 82.94 186 PRO A O 1
ATOM 1516 N N . GLU A 1 187 ? -3.002 3.045 35.374 1.00 77.94 187 GLU A N 1
ATOM 1517 C CA . GLU A 1 187 ? -3.011 2.104 34.244 1.00 77.94 187 GLU A CA 1
ATOM 1518 C C . GLU A 1 187 ? -4.300 2.224 33.427 1.00 77.94 187 GLU A C 1
ATOM 1520 O O . GLU A 1 187 ? -4.269 2.214 32.197 1.00 77.94 187 GLU A O 1
ATOM 1525 N N . ILE A 1 188 ? -5.434 2.453 34.094 1.00 77.25 188 ILE A N 1
ATOM 1526 C CA . ILE A 1 188 ? -6.704 2.719 33.406 1.00 77.25 188 ILE A CA 1
ATOM 1527 C C . ILE A 1 188 ? -6.625 4.053 32.646 1.00 77.25 188 ILE A C 1
ATOM 1529 O O . ILE A 1 188 ? -7.084 4.135 31.510 1.00 77.25 188 ILE A O 1
ATOM 1533 N N . GLN A 1 189 ? -5.991 5.080 33.219 1.00 81.62 189 GLN A N 1
ATOM 1534 C CA . GLN A 1 189 ? -5.785 6.366 32.541 1.00 81.62 189 GLN A CA 1
ATOM 1535 C C . GLN A 1 189 ? -4.913 6.237 31.282 1.00 81.62 189 GLN A C 1
ATOM 1537 O O . GLN A 1 189 ? -5.234 6.842 30.259 1.00 81.62 189 GLN A O 1
ATOM 1542 N N . LYS A 1 190 ? -3.859 5.409 31.310 1.00 74.88 190 LYS A N 1
ATOM 1543 C CA . LYS A 1 190 ? -3.049 5.112 30.114 1.00 74.88 190 LYS A CA 1
ATOM 1544 C C . LYS A 1 190 ? -3.872 4.445 29.013 1.00 74.88 190 LYS A C 1
ATOM 1546 O O . LYS A 1 190 ? -3.793 4.866 27.862 1.00 74.88 190 LYS A O 1
ATOM 1551 N N . LEU A 1 191 ? -4.678 3.438 29.358 1.00 76.56 191 LEU A N 1
ATOM 1552 C CA . LEU A 1 191 ? -5.535 2.741 28.391 1.00 76.56 191 LEU A CA 1
ATOM 1553 C C . LEU A 1 191 ? -6.572 3.682 27.762 1.00 76.56 191 LEU A C 1
ATOM 1555 O O . LEU A 1 191 ? -6.803 3.618 26.557 1.00 76.56 191 LEU A O 1
ATOM 1559 N N . ILE A 1 192 ? -7.145 4.594 28.551 1.00 78.00 192 ILE A N 1
ATOM 1560 C CA . ILE A 1 192 ? -8.063 5.628 28.054 1.00 78.00 192 ILE A CA 1
ATOM 1561 C C . ILE A 1 192 ? -7.347 6.575 27.083 1.00 78.00 192 ILE A C 1
ATOM 1563 O O . ILE A 1 192 ? -7.863 6.840 26.000 1.00 78.00 192 ILE A O 1
ATOM 1567 N N . ALA A 1 193 ? -6.137 7.035 27.415 1.00 73.88 193 ALA A N 1
ATOM 1568 C CA . ALA A 1 193 ? -5.346 7.891 26.529 1.00 73.88 193 ALA A CA 1
ATOM 1569 C C . ALA A 1 193 ? -5.001 7.198 25.195 1.00 73.88 193 ALA A C 1
ATOM 1571 O O . ALA A 1 193 ? -5.082 7.816 24.134 1.00 73.88 193 ALA A O 1
ATOM 1572 N N . MET A 1 194 ? -4.673 5.901 25.228 1.00 71.06 194 MET A N 1
ATOM 1573 C CA . MET A 1 194 ? -4.489 5.095 24.014 1.00 71.06 194 MET A CA 1
ATOM 1574 C C . MET A 1 194 ? -5.786 4.980 23.201 1.00 71.06 194 MET A C 1
ATOM 1576 O O . MET A 1 194 ? -5.757 5.104 21.979 1.00 71.06 194 MET A O 1
ATOM 1580 N N . GLY A 1 195 ? -6.924 4.784 23.874 1.00 72.62 195 GLY A N 1
ATOM 1581 C CA . GLY A 1 195 ? -8.250 4.766 23.255 1.00 72.62 195 GLY A CA 1
ATOM 1582 C C . GLY A 1 195 ? -8.579 6.065 22.518 1.00 72.62 195 GLY A C 1
ATOM 1583 O O . GLY A 1 195 ? -8.985 6.011 21.358 1.00 72.62 195 GLY A O 1
ATOM 1584 N N . HIS A 1 196 ? -8.326 7.221 23.140 1.00 73.88 196 HIS A N 1
ATOM 1585 C CA . HIS A 1 196 ? -8.498 8.530 22.501 1.00 73.88 196 HIS A CA 1
ATOM 1586 C C . HIS A 1 196 ? -7.631 8.681 21.249 1.00 73.88 196 HIS A C 1
ATOM 1588 O O . HIS A 1 196 ? -8.153 9.029 20.195 1.00 73.88 196 HIS A O 1
ATOM 1594 N N . LYS A 1 197 ? -6.341 8.330 21.327 1.00 69.00 197 LYS A N 1
ATOM 1595 C CA . LYS A 1 197 ? -5.432 8.391 20.170 1.00 69.00 197 LYS A CA 1
ATOM 1596 C C . LYS A 1 197 ? -5.914 7.515 19.005 1.00 69.00 197 LYS A C 1
ATOM 1598 O O . LYS A 1 197 ? -5.767 7.885 17.840 1.00 69.00 197 LYS A O 1
ATOM 1603 N N . ASN A 1 198 ? -6.504 6.357 19.306 1.00 70.19 198 ASN A N 1
ATOM 1604 C CA . ASN A 1 198 ? -7.072 5.468 18.292 1.00 70.19 198 ASN A CA 1
ATOM 1605 C C . ASN A 1 198 ? -8.341 6.048 17.652 1.00 70.19 198 ASN A C 1
ATOM 1607 O O . ASN A 1 198 ? -8.504 5.922 16.441 1.00 70.19 198 ASN A O 1
ATOM 1611 N N . VAL A 1 199 ? -9.226 6.673 18.437 1.00 72.94 199 VAL A N 1
ATOM 1612 C CA . VAL A 1 199 ? -10.430 7.346 17.915 1.00 72.94 199 VAL A CA 1
ATOM 1613 C C . VAL A 1 199 ? -10.047 8.526 17.031 1.00 72.94 199 VAL A C 1
ATOM 1615 O O . VAL A 1 199 ? -10.524 8.591 15.905 1.00 72.94 199 VAL A O 1
ATOM 1618 N N . GLU A 1 200 ? -9.112 9.367 17.474 1.00 65.25 200 GLU A N 1
ATOM 1619 C CA . GLU A 1 200 ? -8.561 10.473 16.681 1.00 65.25 200 GLU A CA 1
ATOM 1620 C C . GLU A 1 200 ? -7.973 9.958 15.354 1.00 65.25 200 GLU A C 1
ATOM 1622 O O . GLU A 1 200 ? -8.324 10.434 14.281 1.00 65.25 200 GLU A O 1
ATOM 1627 N N . SER A 1 201 ? -7.195 8.869 15.393 1.00 63.06 201 SER A N 1
ATOM 1628 C CA . SER A 1 201 ? -6.648 8.240 14.177 1.00 63.06 201 SER A CA 1
ATOM 1629 C C . SER A 1 201 ? -7.731 7.707 13.223 1.00 63.06 201 SER A C 1
ATOM 1631 O O . SER A 1 201 ? -7.544 7.700 12.003 1.00 63.06 201 SER A O 1
ATOM 1633 N N . LEU A 1 202 ? -8.857 7.216 13.754 1.00 65.94 202 LEU A N 1
ATOM 1634 C CA . LEU A 1 202 ? -9.997 6.767 12.950 1.00 65.94 202 LEU A CA 1
ATOM 1635 C C . LEU A 1 202 ? -10.742 7.956 12.345 1.00 65.94 202 LEU A C 1
ATOM 1637 O O . LEU A 1 202 ? -11.082 7.912 11.163 1.00 65.94 202 LEU A O 1
ATOM 1641 N N . GLU A 1 203 ? -10.975 9.009 13.124 1.00 65.75 203 GLU A N 1
ATOM 1642 C CA . GLU A 1 203 ? -11.577 10.251 12.649 1.00 65.75 203 GLU A CA 1
ATOM 1643 C C . GLU A 1 203 ? -10.750 10.878 11.532 1.00 65.75 203 GLU A C 1
ATOM 1645 O O . GLU A 1 203 ? -11.316 11.193 10.482 1.00 65.75 203 GLU A O 1
ATOM 1650 N N . ASP A 1 204 ? -9.430 10.957 11.708 1.00 62.28 204 ASP A N 1
ATOM 1651 C CA . ASP A 1 204 ? -8.473 11.383 10.688 1.00 62.28 204 ASP A CA 1
ATOM 1652 C C . ASP A 1 204 ? -8.637 10.538 9.421 1.00 62.28 204 ASP A C 1
ATOM 1654 O O . ASP A 1 204 ? -8.817 11.065 8.323 1.00 62.28 204 ASP A O 1
ATOM 1658 N N . TYR A 1 205 ? -8.648 9.208 9.554 1.00 65.06 205 TYR A N 1
ATOM 1659 C CA . TYR A 1 205 ? -8.812 8.303 8.416 1.00 65.06 205 TYR A CA 1
ATOM 1660 C C . TYR A 1 205 ? -10.132 8.538 7.670 1.00 65.06 205 TYR A C 1
ATOM 1662 O O . TYR A 1 205 ? -10.159 8.596 6.438 1.00 65.06 205 TYR A O 1
ATOM 1670 N N . PHE A 1 206 ? -11.241 8.682 8.392 1.00 63.16 206 PHE A N 1
ATOM 1671 C CA . PHE A 1 206 ? -12.553 8.865 7.777 1.00 63.16 206 PHE A CA 1
ATOM 1672 C C . PHE A 1 206 ? -12.720 10.238 7.129 1.00 63.16 206 PHE A C 1
ATOM 1674 O O . PHE A 1 206 ? -13.255 10.311 6.020 1.00 63.16 206 PHE A O 1
ATOM 1681 N N . HIS A 1 207 ? -12.239 11.302 7.773 1.00 62.72 207 HIS A N 1
ATOM 1682 C CA . HIS A 1 207 ? -12.310 12.657 7.230 1.00 62.72 207 HIS A CA 1
ATOM 1683 C C . HIS A 1 207 ? -11.419 12.809 5.995 1.00 62.72 207 HIS A C 1
ATOM 1685 O O . HIS A 1 207 ? -11.875 13.320 4.971 1.00 62.72 207 HIS A O 1
ATOM 1691 N N . ILE A 1 208 ? -10.185 12.295 6.047 1.00 57.12 208 ILE A N 1
ATOM 1692 C CA . ILE A 1 208 ? -9.210 12.438 4.958 1.00 57.12 208 ILE A CA 1
ATOM 1693 C C . ILE A 1 208 ? -9.623 11.633 3.713 1.00 57.12 208 ILE A C 1
ATOM 1695 O O . ILE A 1 208 ? -9.416 12.058 2.572 1.00 57.12 208 ILE A O 1
ATOM 1699 N N . HIS A 1 209 ? -10.244 10.465 3.908 1.00 59.12 209 HIS A N 1
ATOM 1700 C CA . HIS A 1 209 ? -10.562 9.537 2.817 1.00 59.12 209 HIS A CA 1
ATOM 1701 C C . HIS A 1 209 ? -12.046 9.461 2.485 1.00 59.12 209 HIS A C 1
ATOM 1703 O O . HIS A 1 209 ? -12.453 8.514 1.824 1.00 59.12 209 HIS A O 1
ATOM 1709 N N . HIS A 1 210 ? -12.878 10.432 2.872 1.00 55.00 210 HIS A N 1
ATOM 1710 C CA . HIS A 1 210 ? -14.324 10.393 2.606 1.00 55.00 210 HIS A CA 1
ATOM 1711 C C . HIS A 1 210 ? -14.658 10.212 1.109 1.00 55.00 210 HIS A C 1
ATOM 1713 O O . HIS A 1 210 ? -15.484 9.374 0.736 1.00 55.00 210 HIS A O 1
ATOM 1719 N N . SER A 1 211 ? -14.034 10.994 0.227 1.00 48.62 211 SER A N 1
ATOM 1720 C CA . SER A 1 211 ? -14.191 10.896 -1.237 1.00 48.62 211 SER A CA 1
ATOM 1721 C C . SER A 1 211 ? -13.561 9.617 -1.796 1.00 48.62 211 SER A C 1
ATOM 1723 O O . SER A 1 211 ? -14.101 8.974 -2.705 1.00 48.62 211 SER A O 1
ATOM 1725 N N . ASN A 1 212 ? -12.447 9.206 -1.191 1.00 48.25 212 ASN A N 1
ATOM 1726 C CA . ASN A 1 212 ? -11.707 8.012 -1.555 1.00 48.25 212 ASN A CA 1
ATOM 1727 C C . ASN A 1 212 ? -12.374 6.730 -1.119 1.00 48.25 212 ASN A C 1
ATOM 1729 O O . ASN A 1 212 ? -12.260 5.766 -1.847 1.00 48.25 212 ASN A O 1
ATOM 1733 N N . LYS A 1 213 ? -13.129 6.687 -0.025 1.00 46.16 213 LYS A N 1
ATOM 1734 C CA . LYS A 1 213 ? -13.876 5.501 0.377 1.00 46.16 213 LYS A CA 1
ATOM 1735 C C . LYS A 1 213 ? -14.885 5.139 -0.698 1.00 46.16 213 LYS A C 1
ATOM 1737 O O . LYS A 1 213 ? -14.942 3.983 -1.068 1.00 46.16 213 LYS A O 1
ATOM 1742 N N . LEU A 1 214 ? -15.577 6.112 -1.290 1.00 43.88 214 LEU A N 1
ATOM 1743 C CA . LEU A 1 214 ? -16.498 5.860 -2.400 1.00 43.88 214 LEU A CA 1
ATOM 1744 C C . LEU A 1 214 ? -15.766 5.475 -3.681 1.00 43.88 214 LEU A C 1
ATOM 1746 O O . LEU A 1 214 ? -16.182 4.525 -4.323 1.00 43.88 214 LEU A O 1
ATOM 1750 N N . LYS A 1 215 ? -14.652 6.126 -4.041 1.00 45.12 215 LYS A N 1
ATOM 1751 C CA . LYS A 1 215 ? -13.846 5.724 -5.211 1.00 45.12 215 LYS A CA 1
ATOM 1752 C C . LYS A 1 215 ? -13.139 4.391 -5.015 1.00 45.12 215 LYS A C 1
ATOM 1754 O O . LYS A 1 215 ? -13.022 3.645 -5.970 1.00 45.12 215 LYS A O 1
ATOM 1759 N N . ILE A 1 216 ? -12.683 4.065 -3.814 1.00 46.91 216 ILE A N 1
ATOM 1760 C CA . ILE A 1 216 ? -12.101 2.783 -3.424 1.00 46.91 216 ILE A CA 1
ATOM 1761 C C . ILE A 1 216 ? -13.215 1.757 -3.375 1.00 46.91 216 ILE A C 1
ATOM 1763 O O . ILE A 1 216 ? -13.019 0.703 -3.926 1.00 46.91 216 ILE A O 1
ATOM 1767 N N . GLU A 1 217 ? -14.397 2.025 -2.835 1.00 44.91 217 GLU A N 1
ATOM 1768 C CA . GLU A 1 217 ? -15.542 1.109 -2.852 1.00 44.91 217 GLU A CA 1
ATOM 1769 C C . GLU A 1 217 ? -16.120 0.931 -4.249 1.00 44.91 217 GLU A C 1
ATOM 1771 O O . GLU A 1 217 ? -16.610 -0.146 -4.553 1.00 44.91 217 GLU A O 1
ATOM 1776 N N . GLU A 1 218 ? -16.058 1.944 -5.110 1.00 44.56 218 GLU A N 1
ATOM 1777 C CA . GLU A 1 218 ? -16.515 1.925 -6.497 1.00 44.56 218 GLU A CA 1
ATOM 1778 C C . GLU A 1 218 ? -15.462 1.276 -7.394 1.00 44.56 218 GLU A C 1
ATOM 1780 O O . GLU A 1 218 ? -15.817 0.449 -8.218 1.00 44.56 218 GLU A O 1
ATOM 1785 N N . LYS A 1 219 ? -14.166 1.518 -7.170 1.00 46.25 219 LYS A N 1
ATOM 1786 C CA . LYS A 1 219 ? -13.039 0.815 -7.803 1.00 46.25 219 LYS A CA 1
ATOM 1787 C C . LYS A 1 219 ? -12.931 -0.603 -7.265 1.00 46.25 219 LYS A C 1
ATOM 1789 O O . LYS A 1 219 ? -12.704 -1.489 -8.061 1.00 46.25 219 LYS A O 1
ATOM 1794 N N . LEU A 1 220 ? -13.217 -0.869 -5.994 1.00 45.41 220 LEU A N 1
ATOM 1795 C CA . LEU A 1 220 ? -13.372 -2.198 -5.394 1.00 45.41 220 LEU A CA 1
ATOM 1796 C C . LEU A 1 220 ? -14.671 -2.842 -5.855 1.00 45.41 220 LEU A C 1
ATOM 1798 O O . LEU A 1 220 ? -14.668 -4.043 -6.012 1.00 45.41 220 LEU A O 1
ATOM 1802 N N . LYS A 1 221 ? -15.761 -2.115 -6.125 1.00 46.00 221 LYS A N 1
ATOM 1803 C CA . LYS A 1 221 ? -16.981 -2.648 -6.761 1.00 46.00 221 LYS A CA 1
ATOM 1804 C C . LYS A 1 221 ? -16.754 -2.892 -8.236 1.00 46.00 221 LYS A C 1
ATOM 1806 O O . LYS A 1 221 ? -17.323 -3.835 -8.739 1.00 46.00 221 LYS A O 1
ATOM 1811 N N . ILE A 1 222 ? -15.949 -2.101 -8.936 1.00 51.78 222 ILE A N 1
ATOM 1812 C CA . ILE A 1 222 ? -15.553 -2.305 -10.332 1.00 51.78 222 ILE A CA 1
ATOM 1813 C C . ILE A 1 222 ? -14.521 -3.420 -10.406 1.00 51.78 222 ILE A C 1
ATOM 1815 O O . ILE A 1 222 ? -14.584 -4.190 -11.342 1.00 51.78 222 ILE A O 1
ATOM 1819 N N . LEU A 1 223 ? -13.629 -3.574 -9.429 1.00 43.09 223 LEU A N 1
ATOM 1820 C CA . LEU A 1 223 ? -12.691 -4.689 -9.295 1.00 43.09 223 LEU A CA 1
ATOM 1821 C C . LEU A 1 223 ? -13.420 -5.949 -8.825 1.00 43.09 223 LEU A C 1
ATOM 1823 O O . LEU A 1 223 ? -13.102 -7.011 -9.329 1.00 43.09 223 LEU A O 1
ATOM 1827 N N . LYS A 1 224 ? -14.446 -5.836 -7.967 1.00 40.12 224 LYS A N 1
ATOM 1828 C CA . LYS A 1 224 ? -15.362 -6.919 -7.559 1.00 40.12 224 LYS A CA 1
ATOM 1829 C C . LYS A 1 224 ? -16.351 -7.280 -8.664 1.00 40.12 224 LYS A C 1
ATOM 1831 O O . LYS A 1 224 ? -16.687 -8.439 -8.801 1.00 40.12 224 LYS A O 1
ATOM 1836 N N . ARG A 1 225 ? -16.810 -6.326 -9.483 1.00 41.38 225 ARG A N 1
ATOM 1837 C CA . ARG A 1 225 ? -17.675 -6.538 -10.663 1.00 41.38 225 ARG A CA 1
ATOM 1838 C C . ARG A 1 225 ? -16.865 -6.975 -11.871 1.00 41.38 225 ARG A C 1
ATOM 1840 O O . ARG A 1 225 ? -17.389 -7.737 -12.663 1.00 41.38 225 ARG A O 1
ATOM 1847 N N . LYS A 1 226 ? -15.609 -6.541 -12.015 1.00 35.78 226 LYS A N 1
ATOM 1848 C CA . LYS A 1 226 ? -14.639 -7.116 -12.954 1.00 35.78 226 LYS A CA 1
ATOM 1849 C C . LYS A 1 226 ? -14.292 -8.520 -12.490 1.00 35.78 226 LYS A C 1
ATOM 1851 O O . LYS A 1 226 ? -14.391 -9.401 -13.316 1.00 35.78 226 LYS A O 1
ATOM 1856 N N . SER A 1 227 ? -14.028 -8.770 -11.205 1.00 36.09 227 SER A N 1
ATOM 1857 C CA . SER A 1 227 ? -13.774 -10.124 -10.688 1.00 36.09 227 SER A CA 1
ATOM 1858 C C . SER A 1 227 ? -15.018 -11.023 -10.710 1.00 36.09 227 SER A C 1
ATOM 1860 O O . SER A 1 227 ? -14.888 -12.222 -10.920 1.00 36.09 227 SER A O 1
ATOM 1862 N N . GLN A 1 228 ? -16.230 -10.467 -10.591 1.00 37.25 228 GLN A N 1
ATOM 1863 C CA . GLN A 1 228 ? -17.496 -11.195 -10.762 1.00 37.25 228 GLN A CA 1
ATOM 1864 C C . GLN A 1 228 ? -17.888 -11.384 -12.236 1.00 37.25 228 GLN A C 1
ATOM 1866 O O . GLN A 1 228 ? -18.417 -12.437 -12.565 1.00 37.25 228 GLN A O 1
ATOM 1871 N N . LYS A 1 229 ? -17.613 -10.434 -13.147 1.00 32.62 229 LYS A N 1
ATOM 1872 C CA . LYS A 1 229 ? -17.774 -10.622 -14.608 1.00 32.62 229 LYS A CA 1
ATOM 1873 C C . LYS A 1 229 ? -16.663 -11.488 -15.214 1.00 32.62 229 LYS A C 1
ATOM 1875 O O . LYS A 1 229 ? -16.888 -12.102 -16.247 1.00 32.62 229 LYS A O 1
ATOM 1880 N N . LEU A 1 230 ? -15.510 -11.590 -14.552 1.00 36.41 230 LEU A N 1
ATOM 1881 C CA . LEU A 1 230 ? -14.430 -12.542 -14.840 1.00 36.41 230 LEU A CA 1
ATOM 1882 C C . LEU A 1 230 ? -14.710 -13.947 -14.273 1.00 36.41 230 LEU A C 1
ATOM 1884 O O . LEU A 1 230 ? -13.876 -14.833 -14.425 1.00 36.41 230 LEU A O 1
ATOM 1888 N N . LYS A 1 231 ? -15.898 -14.216 -13.702 1.00 33.56 231 LYS A N 1
ATOM 1889 C CA . LYS A 1 231 ? -16.316 -15.585 -13.334 1.00 33.56 231 LYS A CA 1
ATOM 1890 C C . LYS A 1 231 ? -16.542 -16.524 -14.530 1.00 33.56 231 LYS A C 1
ATOM 1892 O O . LYS A 1 231 ? -16.952 -17.658 -14.332 1.00 33.56 231 LYS A O 1
ATOM 1897 N N . VAL A 1 232 ? -16.198 -16.105 -15.749 1.00 40.56 232 VAL A N 1
ATOM 1898 C CA . VAL A 1 232 ? -15.953 -17.018 -16.872 1.00 40.56 232 VAL A CA 1
ATOM 1899 C C . VAL A 1 232 ? -14.611 -16.671 -17.542 1.00 40.56 232 VAL A C 1
ATOM 1901 O O . VAL A 1 232 ? -14.596 -16.224 -18.685 1.00 40.56 232 VAL A O 1
ATOM 1904 N N . ARG A 1 233 ? -13.487 -16.790 -16.803 1.00 33.41 233 ARG A N 1
ATOM 1905 C CA . ARG A 1 233 ? -12.189 -17.397 -17.222 1.00 33.41 233 ARG A CA 1
ATOM 1906 C C . ARG A 1 233 ? -11.044 -17.152 -16.193 1.00 33.41 233 ARG A C 1
ATOM 1908 O O . ARG A 1 233 ? -10.587 -16.025 -16.052 1.00 33.41 233 ARG A O 1
ATOM 1915 N N . LYS A 1 234 ? -10.661 -18.261 -15.523 1.00 37.47 234 LYS A N 1
ATOM 1916 C CA . LYS A 1 234 ? -9.451 -18.723 -14.774 1.00 37.47 234 LYS A CA 1
ATOM 1917 C C . LYS A 1 234 ? -8.639 -17.846 -13.781 1.00 37.47 234 LYS A C 1
ATOM 1919 O O . LYS A 1 234 ? -8.468 -16.643 -13.919 1.00 37.47 234 LYS A O 1
ATOM 1924 N N . LYS A 1 235 ? -8.171 -18.537 -12.725 1.00 42.47 235 LYS A N 1
ATOM 1925 C CA . LYS A 1 235 ? -7.647 -18.110 -11.406 1.00 42.47 235 LYS A CA 1
ATOM 1926 C C . LYS A 1 235 ? -6.115 -18.289 -11.391 1.00 42.47 235 LYS A C 1
ATOM 1928 O O . LYS A 1 235 ? -5.663 -19.380 -11.711 1.00 42.47 235 LYS A O 1
ATOM 1933 N N . LEU A 1 236 ? -5.325 -17.268 -11.025 1.00 57.19 236 LEU A N 1
ATOM 1934 C CA . LEU A 1 236 ? -3.853 -17.304 -11.194 1.00 57.19 236 LEU A CA 1
ATOM 1935 C C . LEU A 1 236 ? -3.022 -17.703 -9.952 1.00 57.19 236 LEU A C 1
ATOM 1937 O O . LEU A 1 236 ? -1.799 -17.737 -10.050 1.00 57.19 236 LEU A O 1
ATOM 1941 N N . TYR A 1 237 ? -3.648 -18.006 -8.810 1.00 70.44 237 TYR A N 1
ATOM 1942 C CA . TYR A 1 237 ? -2.949 -18.472 -7.604 1.00 70.44 237 TYR A CA 1
ATOM 1943 C C . TYR A 1 237 ? -3.617 -19.729 -7.030 1.00 70.44 237 TYR A C 1
ATOM 1945 O O . TYR A 1 237 ? -4.848 -19.803 -6.975 1.00 70.44 237 TYR A O 1
ATOM 1953 N N . ALA A 1 238 ? -2.802 -20.706 -6.627 1.00 83.88 238 ALA A N 1
ATOM 1954 C CA . ALA A 1 238 ? -3.200 -22.025 -6.157 1.00 83.88 238 ALA A CA 1
ATOM 1955 C C . ALA A 1 238 ? -2.748 -22.269 -4.709 1.00 83.88 238 ALA A C 1
ATOM 1957 O O . ALA A 1 238 ? -1.609 -22.004 -4.326 1.00 83.88 238 ALA A O 1
ATOM 1958 N N . ASN A 1 239 ? -3.654 -22.843 -3.928 1.00 91.62 239 ASN A N 1
ATOM 1959 C CA . ASN A 1 239 ? -3.393 -23.359 -2.586 1.00 91.62 239 ASN A CA 1
ATOM 1960 C C . ASN A 1 239 ? -3.105 -24.849 -2.703 1.00 91.62 239 ASN A C 1
ATOM 1962 O O . ASN A 1 239 ? -3.907 -25.579 -3.295 1.00 91.62 239 ASN A O 1
ATOM 1966 N N . VAL A 1 240 ? -1.982 -25.276 -2.141 1.00 94.44 240 VAL A N 1
ATOM 1967 C CA . VAL A 1 240 ? -1.469 -26.636 -2.278 1.00 94.44 240 VAL A CA 1
ATOM 1968 C C . VAL A 1 240 ? -1.554 -27.367 -0.944 1.00 94.44 240 VAL A C 1
ATOM 1970 O O . VAL A 1 240 ? -1.219 -26.802 0.096 1.00 94.44 240 VAL A O 1
ATOM 1973 N N . LEU A 1 241 ? -1.963 -28.630 -0.973 1.00 96.94 241 LEU A N 1
ATOM 1974 C CA . LEU A 1 241 ? -1.807 -29.570 0.135 1.00 96.94 241 LEU A CA 1
ATOM 1975 C C . LEU A 1 241 ? -0.822 -30.664 -0.287 1.00 96.94 241 LEU A C 1
ATOM 1977 O O . LEU A 1 241 ? -0.929 -31.202 -1.386 1.00 96.94 241 LEU A O 1
ATOM 1981 N N . ILE A 1 242 ? 0.154 -30.959 0.568 1.00 97.12 242 ILE A N 1
ATOM 1982 C CA . ILE A 1 242 ? 1.080 -32.084 0.407 1.00 97.12 242 ILE A CA 1
ATOM 1983 C C . ILE A 1 242 ? 0.754 -33.126 1.475 1.00 97.12 242 ILE A C 1
ATOM 1985 O O . ILE A 1 242 ? 0.837 -32.806 2.659 1.00 97.12 242 ILE A O 1
ATOM 1989 N N . ALA A 1 243 ? 0.434 -34.348 1.065 1.00 96.25 243 ALA A N 1
ATOM 1990 C CA . ALA A 1 243 ? 0.139 -35.471 1.944 1.00 96.25 243 ALA A CA 1
ATOM 1991 C C . ALA A 1 243 ? 1.117 -36.625 1.670 1.00 96.25 243 ALA A C 1
ATOM 1993 O O . ALA A 1 243 ? 1.063 -37.231 0.601 1.00 96.25 243 ALA A O 1
ATOM 1994 N N . ASP A 1 244 ? 2.041 -36.877 2.601 1.00 93.69 244 ASP A N 1
AT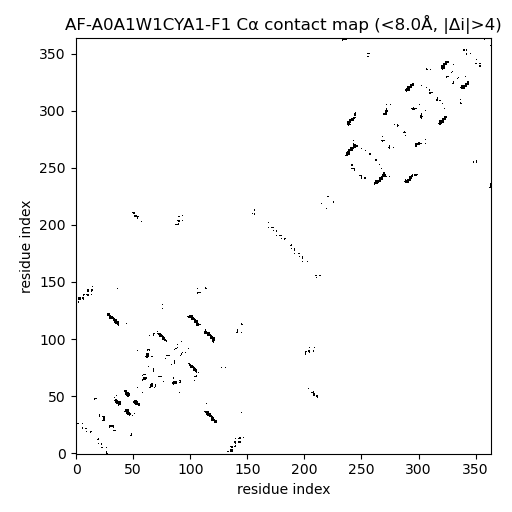OM 1995 C CA . ASP A 1 244 ? 3.018 -37.981 2.549 1.00 93.69 244 ASP A CA 1
ATOM 1996 C C . ASP A 1 244 ? 3.460 -38.306 3.991 1.00 93.69 244 ASP A C 1
ATOM 1998 O O . ASP A 1 24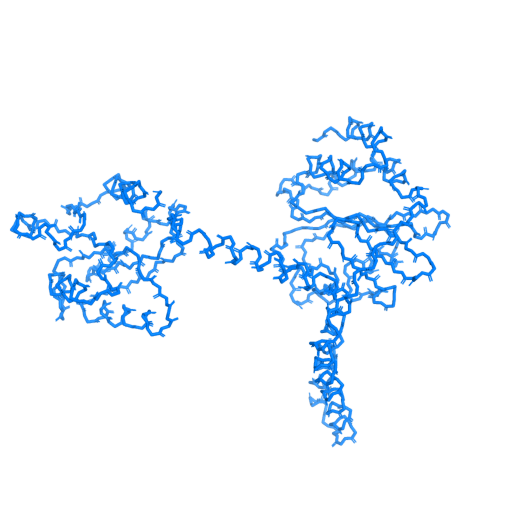4 ? 3.803 -37.403 4.765 1.00 93.69 244 ASP A O 1
ATOM 2002 N N . ASP A 1 245 ? 3.429 -39.583 4.377 1.00 92.25 245 ASP A N 1
ATOM 2003 C CA . ASP A 1 245 ? 3.726 -40.032 5.746 1.00 92.25 245 ASP A CA 1
ATOM 2004 C C . ASP A 1 245 ? 5.222 -39.929 6.091 1.00 92.25 245 ASP A C 1
ATOM 2006 O O . ASP A 1 245 ? 5.630 -39.768 7.252 1.00 92.25 245 ASP A O 1
ATOM 2010 N N . VAL A 1 246 ? 6.068 -39.895 5.064 1.00 90.62 246 VAL A N 1
ATOM 2011 C CA . VAL A 1 246 ? 7.500 -39.687 5.179 1.00 90.62 246 VAL A CA 1
ATOM 2012 C C . VAL A 1 246 ? 7.799 -38.184 5.180 1.00 90.62 246 VAL A C 1
ATOM 2014 O O . VAL A 1 246 ? 7.995 -37.526 4.159 1.00 90.62 246 VAL A O 1
ATOM 2017 N N . ARG A 1 247 ? 7.964 -37.618 6.383 1.00 89.75 247 ARG A N 1
ATOM 2018 C CA . ARG A 1 247 ? 8.224 -36.175 6.610 1.00 89.75 247 ARG A CA 1
ATOM 2019 C C . ARG A 1 247 ? 9.342 -35.561 5.759 1.00 89.75 247 ARG A C 1
ATOM 2021 O O . ARG A 1 247 ? 9.324 -34.356 5.495 1.00 89.75 247 ARG A O 1
ATOM 2028 N N . ILE A 1 248 ? 10.361 -36.341 5.388 1.00 82.94 248 ILE A N 1
ATOM 2029 C CA . ILE A 1 248 ? 11.449 -35.843 4.536 1.00 82.94 248 ILE A CA 1
ATOM 2030 C C . ILE A 1 248 ? 10.965 -35.579 3.101 1.00 82.94 248 ILE A C 1
ATOM 2032 O O . ILE A 1 248 ? 11.353 -34.561 2.531 1.00 82.94 248 ILE A O 1
ATOM 2036 N N . ASN A 1 249 ? 10.051 -36.394 2.565 1.00 87.75 249 ASN A N 1
ATOM 2037 C CA . ASN A 1 249 ? 9.441 -36.187 1.250 1.00 87.75 249 ASN A CA 1
ATOM 2038 C C . ASN A 1 249 ? 8.638 -34.885 1.229 1.00 87.75 249 ASN A C 1
ATOM 2040 O O . ASN A 1 249 ? 8.820 -34.070 0.326 1.00 87.75 249 ASN A O 1
ATOM 2044 N N . VAL A 1 250 ? 7.850 -34.628 2.280 1.00 91.75 250 VAL A N 1
ATOM 2045 C CA . VAL A 1 250 ? 7.097 -33.373 2.455 1.00 91.75 250 VAL A CA 1
ATOM 2046 C C . VAL A 1 250 ? 8.025 -32.155 2.418 1.00 91.75 250 VAL A C 1
ATOM 2048 O O . VAL A 1 250 ? 7.762 -31.182 1.709 1.00 91.75 250 VAL A O 1
ATOM 2051 N N . LYS A 1 251 ? 9.152 -32.202 3.145 1.00 87.75 251 LYS A N 1
ATOM 2052 C CA . LYS A 1 251 ? 10.138 -31.105 3.162 1.00 87.75 251 LYS A CA 1
ATOM 2053 C C . LYS A 1 251 ? 10.790 -30.885 1.799 1.00 87.75 251 LYS A C 1
ATOM 2055 O O . LYS A 1 251 ? 10.948 -29.733 1.394 1.00 87.75 251 LYS A O 1
ATOM 2060 N N . ILE A 1 252 ? 11.166 -31.964 1.113 1.00 87.31 252 ILE A N 1
ATOM 2061 C CA . ILE A 1 252 ? 11.775 -31.911 -0.220 1.00 87.31 252 ILE A CA 1
ATOM 2062 C C . ILE A 1 252 ? 10.785 -31.307 -1.222 1.00 87.31 252 ILE A C 1
ATOM 2064 O O . ILE A 1 252 ? 11.136 -30.365 -1.932 1.00 87.31 252 ILE A O 1
ATOM 2068 N N . LEU A 1 253 ? 9.540 -31.784 -1.235 1.00 90.94 253 LEU A N 1
ATOM 2069 C CA . LEU A 1 253 ? 8.515 -31.308 -2.158 1.00 90.94 253 LEU A CA 1
ATOM 2070 C C . LEU A 1 253 ? 8.145 -29.841 -1.898 1.00 90.94 253 LEU A C 1
ATOM 2072 O O . LEU A 1 253 ? 8.098 -29.044 -2.831 1.00 90.94 253 LEU A O 1
ATOM 2076 N N . ASN A 1 254 ? 7.994 -29.440 -0.633 1.00 92.50 254 ASN A N 1
ATOM 2077 C CA . ASN A 1 254 ? 7.824 -28.036 -0.248 1.00 92.50 254 ASN A CA 1
ATOM 2078 C C . ASN A 1 254 ? 8.969 -27.153 -0.775 1.00 92.50 254 ASN A C 1
ATOM 2080 O O . ASN A 1 254 ? 8.720 -26.109 -1.373 1.00 92.50 254 ASN A O 1
ATOM 2084 N N . ALA A 1 255 ? 10.227 -27.573 -0.599 1.00 86.50 255 ALA A N 1
ATOM 2085 C CA . ALA A 1 255 ? 11.377 -26.824 -1.105 1.00 86.50 255 ALA A CA 1
ATOM 2086 C C . ALA A 1 255 ? 11.369 -26.702 -2.639 1.00 86.50 255 ALA A C 1
ATOM 2088 O O . ALA A 1 255 ? 11.739 -25.657 -3.168 1.00 86.50 255 ALA A O 1
ATOM 2089 N N . MET A 1 256 ? 10.914 -27.735 -3.355 1.00 89.00 256 MET A N 1
ATOM 2090 C CA . MET A 1 256 ? 10.774 -27.703 -4.816 1.00 89.00 256 MET A CA 1
ATOM 2091 C C . MET A 1 256 ? 9.634 -26.789 -5.292 1.00 89.00 256 MET A C 1
ATOM 2093 O O . MET A 1 256 ? 9.744 -26.205 -6.369 1.00 89.00 256 MET A O 1
ATOM 2097 N N . LEU A 1 257 ? 8.562 -26.655 -4.504 1.00 88.19 257 LEU A N 1
ATOM 2098 C CA . LEU A 1 257 ? 7.368 -25.875 -4.844 1.00 88.19 257 LEU A CA 1
ATOM 2099 C C . LEU A 1 257 ? 7.457 -24.393 -4.445 1.00 88.19 257 LEU A C 1
ATOM 2101 O O . LEU A 1 257 ? 6.815 -23.562 -5.081 1.00 88.19 257 LEU A O 1
ATOM 2105 N N . ARG A 1 258 ? 8.264 -24.034 -3.437 1.00 76.25 258 ARG A N 1
ATOM 2106 C CA . ARG A 1 258 ? 8.386 -22.652 -2.919 1.00 76.25 258 ARG A CA 1
ATOM 2107 C C . ARG A 1 258 ? 8.799 -21.600 -3.947 1.00 76.25 258 ARG A C 1
ATOM 2109 O O . ARG A 1 258 ? 8.421 -20.445 -3.797 1.00 76.25 258 ARG A O 1
ATOM 2116 N N . ASP A 1 259 ? 9.540 -21.988 -4.981 1.00 71.50 259 ASP A N 1
ATOM 2117 C CA . ASP A 1 259 ? 9.974 -21.076 -6.049 1.00 71.50 259 ASP A CA 1
ATOM 2118 C C . ASP A 1 259 ? 8.849 -20.768 -7.067 1.00 71.50 259 ASP A C 1
ATOM 2120 O O . ASP A 1 259 ? 9.056 -20.021 -8.025 1.00 71.50 259 ASP A O 1
ATOM 2124 N N . SER A 1 260 ? 7.663 -21.366 -6.908 1.00 73.69 260 SER A N 1
ATOM 2125 C CA . SER A 1 260 ? 6.554 -21.233 -7.851 1.00 73.69 260 SER A CA 1
ATOM 2126 C C . SER A 1 260 ? 5.769 -19.939 -7.636 1.00 73.69 260 SER A C 1
ATOM 2128 O O . SER A 1 260 ? 5.088 -19.766 -6.628 1.00 73.69 260 SER A O 1
ATOM 2130 N N . ALA A 1 261 ? 5.779 -19.055 -8.637 1.00 69.75 261 ALA A N 1
ATOM 2131 C CA . ALA A 1 261 ? 5.065 -17.774 -8.606 1.00 69.75 261 ALA A CA 1
ATOM 2132 C C . ALA A 1 261 ? 3.524 -17.893 -8.574 1.00 69.75 261 ALA A C 1
ATOM 2134 O O . ALA A 1 261 ? 2.843 -16.880 -8.430 1.00 69.75 261 ALA A O 1
ATOM 2135 N N . ILE A 1 262 ? 2.981 -19.104 -8.743 1.00 78.25 262 ILE A N 1
ATOM 2136 C CA . ILE A 1 262 ? 1.537 -19.386 -8.771 1.00 78.25 262 ILE A CA 1
ATOM 2137 C C . ILE A 1 262 ? 1.021 -20.014 -7.471 1.00 78.25 262 ILE A C 1
ATOM 2139 O O . ILE A 1 262 ? -0.172 -20.276 -7.377 1.00 78.25 262 ILE A O 1
ATOM 2143 N N . ILE A 1 263 ? 1.880 -20.291 -6.486 1.00 85.62 263 ILE A N 1
ATOM 2144 C CA . ILE A 1 263 ? 1.465 -20.885 -5.208 1.00 85.62 263 ILE A CA 1
ATOM 2145 C C . ILE A 1 263 ? 1.303 -19.781 -4.162 1.00 85.62 263 ILE A C 1
ATOM 2147 O O . ILE A 1 263 ? 2.231 -19.014 -3.930 1.00 85.62 263 ILE A O 1
ATOM 2151 N N . ASP A 1 264 ? 0.131 -19.718 -3.532 1.00 84.62 264 ASP A N 1
ATOM 2152 C CA . ASP A 1 264 ? -0.175 -18.756 -2.460 1.00 84.62 264 ASP A CA 1
ATOM 2153 C C . ASP A 1 264 ? 0.148 -19.341 -1.077 1.00 84.62 264 ASP 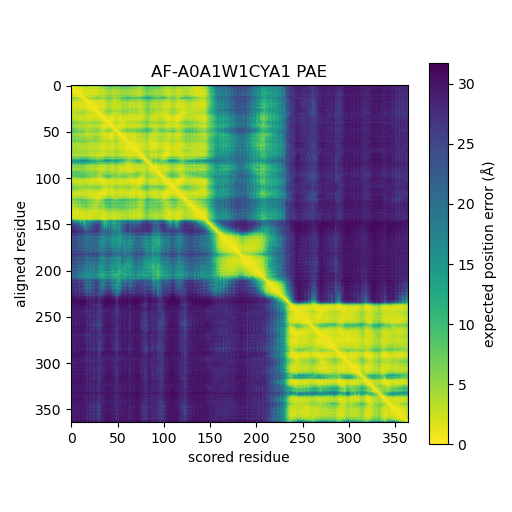A C 1
ATOM 2155 O O . ASP A 1 264 ? 0.882 -18.754 -0.284 1.00 84.62 264 ASP A O 1
ATOM 2159 N N . GLN A 1 265 ? -0.326 -20.562 -0.816 1.00 89.62 265 GLN A N 1
ATOM 2160 C CA . GLN A 1 265 ? -0.072 -21.283 0.432 1.00 89.62 265 GLN A CA 1
ATOM 2161 C C . GLN A 1 265 ? 0.168 -22.777 0.206 1.00 89.62 265 GLN A C 1
ATOM 2163 O O . GLN A 1 265 ? -0.386 -23.376 -0.718 1.00 89.62 265 GLN A O 1
ATOM 2168 N N . ILE A 1 26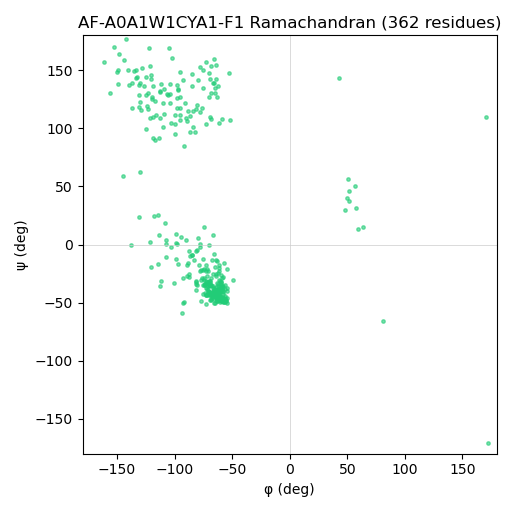6 ? 0.970 -23.379 1.092 1.00 93.31 266 ILE A N 1
ATOM 2169 C CA . ILE A 1 266 ? 1.221 -24.824 1.148 1.00 93.31 266 ILE A CA 1
ATOM 2170 C C . ILE A 1 266 ? 0.882 -25.330 2.553 1.00 93.31 266 ILE A C 1
ATOM 2172 O O . ILE A 1 266 ? 1.494 -24.894 3.533 1.00 93.31 266 ILE A O 1
ATOM 2176 N N . LYS A 1 267 ? -0.076 -26.253 2.639 1.00 96.12 267 LYS A N 1
ATOM 2177 C CA . LYS A 1 267 ? -0.419 -27.020 3.845 1.00 96.12 267 LYS A CA 1
ATOM 2178 C C . LYS A 1 267 ? 0.175 -28.431 3.741 1.00 96.12 267 LYS A C 1
ATOM 2180 O O . LYS A 1 267 ? 0.520 -28.881 2.647 1.00 96.12 267 LYS A O 1
ATOM 2185 N N . TYR A 1 268 ? 0.311 -29.117 4.872 1.00 96.38 268 TYR A N 1
ATOM 2186 C CA . TYR A 1 268 ? 0.942 -30.438 4.950 1.00 96.38 268 TYR A CA 1
ATOM 2187 C C . TYR A 1 268 ? 0.084 -31.393 5.776 1.00 96.38 268 TYR A C 1
ATOM 2189 O O . TYR A 1 268 ? -0.474 -30.958 6.780 1.00 96.38 268 TYR A O 1
ATOM 2197 N N . ALA A 1 269 ? 0.054 -32.661 5.381 1.00 95.31 269 ALA A N 1
ATOM 2198 C CA . ALA A 1 269 ? -0.500 -33.779 6.133 1.00 95.31 269 ALA A CA 1
ATOM 2199 C C . ALA A 1 269 ? 0.488 -34.957 6.114 1.00 95.31 269 ALA A C 1
ATOM 2201 O O . ALA A 1 269 ? 1.251 -35.115 5.158 1.00 95.31 269 ALA A O 1
ATOM 2202 N N . TYR A 1 270 ? 0.474 -35.769 7.166 1.00 94.12 270 TYR A N 1
ATOM 2203 C CA . TYR A 1 270 ? 1.371 -36.915 7.355 1.00 94.12 270 TYR A CA 1
ATOM 2204 C C . TYR A 1 270 ? 0.624 -38.245 7.507 1.00 94.12 270 TYR A C 1
ATOM 2206 O O . TYR A 1 270 ? 1.246 -39.284 7.717 1.00 94.12 270 TYR A O 1
ATOM 2214 N N . ASP A 1 271 ? -0.701 -38.223 7.417 1.00 94.50 271 ASP A N 1
ATOM 2215 C CA . ASP A 1 271 ? -1.539 -39.407 7.312 1.00 94.50 271 ASP A CA 1
ATOM 2216 C C . ASP A 1 271 ? -2.844 -39.070 6.573 1.00 94.50 271 ASP A C 1
ATOM 2218 O O . ASP A 1 271 ? -3.156 -37.906 6.278 1.00 94.50 271 ASP A O 1
ATOM 2222 N N . GLY A 1 272 ? -3.610 -40.102 6.227 1.00 91.69 272 GLY A N 1
ATOM 2223 C CA . GLY A 1 272 ? -4.817 -39.922 5.434 1.00 91.69 272 GLY A CA 1
ATOM 2224 C C . GLY A 1 272 ? -6.007 -39.317 6.184 1.00 91.69 272 GLY A C 1
ATOM 2225 O O . GLY A 1 272 ? -6.898 -38.751 5.551 1.00 91.69 272 GLY A O 1
ATOM 2226 N N . ILE A 1 273 ? -6.031 -39.398 7.517 1.00 93.69 273 ILE A N 1
ATOM 2227 C CA . ILE A 1 273 ? -7.079 -38.778 8.340 1.00 93.69 273 ILE A CA 1
ATOM 2228 C C . ILE A 1 273 ? -6.814 -37.274 8.428 1.00 93.69 273 ILE A C 1
ATOM 2230 O O . ILE A 1 273 ? -7.696 -36.481 8.109 1.00 93.69 273 ILE A O 1
ATOM 2234 N N . GLU A 1 274 ? -5.579 -36.883 8.747 1.00 94.75 274 GLU A N 1
ATOM 2235 C CA . GLU A 1 274 ? -5.130 -35.488 8.770 1.00 94.75 274 GLU A CA 1
ATOM 2236 C C . GLU A 1 274 ? -5.366 -34.801 7.417 1.00 94.75 274 GLU A C 1
ATOM 2238 O O . GLU A 1 274 ? -5.786 -33.644 7.366 1.00 94.75 274 GLU A O 1
ATOM 2243 N N . THR A 1 275 ? -5.154 -35.527 6.315 1.00 95.69 275 THR A N 1
ATOM 2244 C CA . THR A 1 275 ? -5.414 -35.023 4.959 1.00 95.69 275 THR A CA 1
ATOM 2245 C C . THR A 1 275 ? -6.874 -34.592 4.787 1.00 95.69 275 THR A C 1
ATOM 2247 O O . THR A 1 275 ? -7.131 -33.476 4.331 1.00 95.69 275 THR A O 1
ATOM 2250 N N . MET A 1 276 ? -7.827 -35.440 5.185 1.00 94.31 276 MET A N 1
ATOM 2251 C CA . MET A 1 276 ? -9.259 -35.136 5.083 1.00 94.31 276 MET A CA 1
ATOM 2252 C C . MET A 1 276 ? -9.680 -34.033 6.058 1.00 94.31 276 MET A C 1
ATOM 2254 O O . MET A 1 276 ? -10.376 -33.106 5.653 1.00 94.31 276 MET A O 1
ATOM 2258 N N . ASP A 1 277 ? -9.178 -34.061 7.295 1.00 94.25 277 ASP A N 1
ATOM 2259 C CA . ASP A 1 277 ? -9.455 -33.029 8.301 1.00 94.25 277 ASP A CA 1
ATOM 2260 C C . ASP A 1 277 ? -9.041 -31.628 7.826 1.00 94.25 277 ASP A C 1
ATOM 2262 O O . ASP A 1 277 ? -9.729 -30.639 8.089 1.00 94.25 277 ASP A O 1
ATOM 2266 N N . ILE A 1 278 ? -7.895 -31.512 7.146 1.00 94.69 278 ILE A N 1
ATOM 2267 C CA . ILE A 1 278 ? -7.431 -30.234 6.591 1.00 94.69 278 ILE A CA 1
ATOM 2268 C C . ILE A 1 278 ? -8.345 -29.774 5.454 1.00 94.69 278 ILE A C 1
ATOM 2270 O O . ILE A 1 278 ? -8.660 -28.584 5.383 1.00 94.69 278 ILE A O 1
ATOM 2274 N N . ILE A 1 279 ? -8.771 -30.691 4.582 1.00 92.25 279 ILE A N 1
ATOM 2275 C CA . ILE A 1 279 ? -9.686 -30.389 3.476 1.00 92.25 279 ILE A CA 1
ATOM 2276 C C . ILE A 1 279 ? -11.033 -29.902 4.017 1.00 92.25 279 ILE A C 1
ATOM 2278 O O . ILE A 1 279 ? -11.501 -28.839 3.605 1.00 92.25 279 ILE A O 1
ATOM 2282 N N . ASP A 1 280 ? -11.604 -30.600 4.997 1.00 89.88 280 ASP A N 1
ATOM 2283 C CA . ASP A 1 280 ? -12.884 -30.237 5.606 1.00 89.88 280 ASP A CA 1
ATOM 2284 C C . ASP A 1 280 ? -12.806 -28.889 6.338 1.00 89.88 280 ASP A C 1
ATOM 2286 O O . ASP A 1 280 ? -13.644 -28.016 6.108 1.00 89.88 280 ASP A O 1
ATOM 2290 N N . LYS A 1 281 ? -11.749 -28.644 7.127 1.00 90.06 281 LYS A N 1
ATOM 2291 C CA . LYS A 1 281 ? -11.529 -27.338 7.782 1.00 90.06 281 LYS A CA 1
ATOM 2292 C C . LYS A 1 281 ? -11.383 -26.201 6.778 1.00 90.06 281 LYS A C 1
ATOM 2294 O O . LYS A 1 281 ? -11.885 -25.102 7.011 1.00 90.06 281 LYS A O 1
ATOM 2299 N N . CYS A 1 282 ? -10.688 -26.439 5.665 1.00 86.44 282 CYS A N 1
ATOM 2300 C CA . CYS A 1 282 ? -10.606 -25.468 4.579 1.00 86.44 282 CYS A CA 1
ATOM 2301 C C . CYS A 1 282 ? -11.996 -25.188 3.997 1.00 86.44 282 CYS A C 1
ATOM 2303 O O . CYS A 1 282 ? -12.364 -24.020 3.858 1.00 86.44 282 CYS A O 1
ATOM 2305 N N . ARG A 1 283 ? -12.796 -26.232 3.754 1.00 81.75 283 ARG A N 1
ATOM 2306 C CA . ARG A 1 283 ? -14.170 -26.102 3.259 1.00 81.75 283 ARG A CA 1
ATOM 2307 C C . ARG A 1 283 ? -15.031 -25.254 4.199 1.00 81.75 283 ARG A C 1
ATOM 2309 O O . ARG A 1 283 ? -15.664 -24.301 3.749 1.00 81.75 283 ARG A O 1
ATOM 2316 N N . GLU A 1 284 ? -15.000 -25.536 5.500 1.00 82.94 284 GLU A N 1
ATOM 2317 C CA . GLU A 1 284 ? -15.738 -24.786 6.530 1.00 82.94 284 GLU A CA 1
ATOM 2318 C C . GLU A 1 284 ? -15.317 -23.312 6.610 1.00 82.94 284 GLU A C 1
ATOM 2320 O O . GLU A 1 284 ? -16.157 -22.422 6.755 1.00 82.94 284 GLU A O 1
ATOM 2325 N N . ALA A 1 285 ? -14.019 -23.036 6.466 1.00 78.19 285 ALA A N 1
ATOM 2326 C CA . ALA A 1 285 ? -13.466 -21.683 6.450 1.00 78.19 285 ALA A CA 1
ATOM 2327 C C . ALA A 1 285 ? -13.670 -20.946 5.111 1.00 78.19 285 ALA A C 1
ATOM 2329 O O . ALA A 1 285 ? -13.244 -19.798 4.969 1.00 78.19 285 ALA A O 1
ATOM 2330 N N . ASN A 1 286 ? -14.324 -21.580 4.129 1.00 77.44 286 ASN A N 1
ATOM 2331 C CA . ASN A 1 286 ? -14.470 -21.082 2.762 1.00 77.44 286 ASN A CA 1
ATOM 2332 C C . ASN A 1 286 ? -13.108 -20.808 2.076 1.00 77.44 286 ASN A C 1
ATOM 2334 O O . ASN A 1 286 ? -12.970 -19.909 1.240 1.00 77.44 286 ASN A O 1
ATOM 2338 N N . GLU A 1 287 ? -12.092 -21.591 2.446 1.00 80.75 287 GLU A N 1
ATOM 2339 C CA . GLU A 1 287 ? -10.776 -21.660 1.818 1.00 80.75 287 GLU A CA 1
ATOM 2340 C C . GLU A 1 287 ? -10.740 -22.840 0.838 1.00 80.75 287 GLU A C 1
ATOM 2342 O O . GLU A 1 287 ? -11.112 -23.957 1.177 1.00 80.75 287 GLU A O 1
ATOM 2347 N N . SER A 1 288 ? -10.248 -22.636 -0.384 1.00 80.62 288 SER A N 1
ATOM 2348 C CA . SER A 1 288 ? -10.142 -23.732 -1.361 1.00 80.62 288 SER A CA 1
ATOM 2349 C C . SER A 1 288 ? -8.743 -24.336 -1.367 1.00 80.62 288 SER A C 1
ATOM 2351 O O . SER A 1 288 ? -7.766 -23.592 -1.473 1.00 80.62 288 SER A O 1
ATOM 2353 N N . ILE A 1 289 ? -8.640 -25.665 -1.355 1.00 89.81 289 ILE A N 1
ATOM 2354 C CA . ILE A 1 289 ? -7.452 -26.383 -1.840 1.00 89.81 289 ILE A CA 1
ATOM 2355 C C . ILE A 1 289 ? -7.617 -26.555 -3.349 1.00 89.81 289 ILE A C 1
ATOM 2357 O O . ILE A 1 289 ? -8.711 -26.821 -3.827 1.00 89.81 289 ILE A O 1
ATOM 2361 N N . HIS A 1 290 ? -6.552 -26.320 -4.110 1.00 91.06 290 HIS A N 1
ATOM 2362 C CA . HIS A 1 290 ? -6.597 -26.362 -5.575 1.00 91.06 290 HIS A CA 1
ATOM 2363 C C . HIS A 1 290 ? -5.783 -27.520 -6.132 1.00 91.06 290 HIS A C 1
ATOM 2365 O O . HIS A 1 290 ? -6.155 -28.093 -7.149 1.00 91.06 290 HIS A O 1
ATOM 2371 N N . ILE A 1 291 ? -4.661 -27.831 -5.479 1.00 93.50 291 ILE A N 1
ATOM 2372 C CA . ILE A 1 291 ? -3.756 -28.904 -5.876 1.00 93.50 291 ILE A CA 1
ATOM 2373 C C . ILE A 1 291 ? -3.458 -29.740 -4.637 1.00 93.50 291 ILE A C 1
ATOM 2375 O O . ILE A 1 291 ? -3.051 -29.200 -3.606 1.00 93.50 291 ILE A O 1
ATOM 2379 N N . LEU A 1 292 ? -3.641 -31.048 -4.749 1.00 95.88 292 LEU A N 1
ATOM 2380 C CA . LEU A 1 292 ? -3.305 -32.022 -3.724 1.00 95.88 292 LEU A CA 1
ATOM 2381 C C . LEU A 1 292 ? -2.207 -32.939 -4.264 1.00 95.88 292 LEU A C 1
ATOM 2383 O O . LEU A 1 292 ? -2.454 -33.727 -5.170 1.00 95.88 292 LEU A O 1
ATOM 2387 N N . PHE A 1 293 ? -1.003 -32.843 -3.707 1.00 95.88 293 PHE A N 1
ATOM 2388 C CA . PHE A 1 293 ? 0.035 -33.853 -3.901 1.00 95.88 293 PHE A CA 1
ATOM 2389 C C . PHE A 1 293 ? -0.197 -34.973 -2.895 1.00 95.88 293 PHE A C 1
ATOM 2391 O O . PHE A 1 293 ? -0.109 -34.732 -1.692 1.00 95.88 293 PHE A O 1
ATOM 2398 N N . LEU A 1 294 ? -0.513 -36.164 -3.392 1.00 95.31 294 LEU A N 1
ATOM 2399 C CA . LEU A 1 294 ? -1.021 -37.268 -2.591 1.00 95.31 294 LEU A CA 1
ATOM 2400 C C . LEU A 1 294 ? -0.131 -38.496 -2.731 1.00 95.31 294 LEU A C 1
ATOM 2402 O O . LEU A 1 294 ? -0.025 -39.068 -3.817 1.00 95.31 294 LEU A O 1
ATOM 2406 N N . ASP A 1 295 ? 0.484 -38.916 -1.632 1.00 92.94 295 ASP A N 1
ATOM 2407 C CA . ASP A 1 295 ? 1.095 -40.233 -1.557 1.00 92.94 295 ASP A CA 1
ATOM 2408 C C . ASP A 1 295 ? 0.018 -41.321 -1.556 1.00 92.94 295 ASP A C 1
ATOM 2410 O O . ASP A 1 295 ? -1.059 -41.174 -0.972 1.00 92.94 295 ASP A O 1
ATOM 2414 N N . HIS A 1 296 ? 0.307 -42.431 -2.226 1.00 87.88 296 HIS A N 1
ATOM 2415 C CA . HIS A 1 296 ? -0.634 -43.539 -2.309 1.00 87.88 296 HIS A CA 1
ATOM 2416 C C . HIS A 1 296 ? -0.684 -44.334 -0.998 1.00 87.88 296 HIS A C 1
ATOM 2418 O O . HIS A 1 296 ? -1.768 -44.681 -0.520 1.00 87.88 296 HIS A O 1
ATOM 2424 N N . HIS A 1 297 ? 0.480 -44.590 -0.397 1.00 85.25 297 HIS A N 1
ATOM 2425 C CA . HIS A 1 297 ? 0.588 -45.353 0.840 1.00 85.25 297 HIS A CA 1
ATOM 2426 C C . HIS A 1 297 ? 0.741 -44.411 2.028 1.00 85.25 297 HIS A C 1
ATOM 2428 O O . HIS A 1 297 ? 1.817 -43.890 2.276 1.00 85.25 297 HIS A O 1
ATOM 2434 N N . MET A 1 298 ? -0.338 -44.225 2.781 1.00 91.06 298 MET A N 1
ATOM 2435 C CA . MET A 1 298 ? -0.320 -43.497 4.045 1.00 91.06 298 MET A CA 1
ATOM 2436 C C . MET A 1 298 ? -1.123 -44.270 5.096 1.00 91.06 298 MET A C 1
ATOM 2438 O O . MET A 1 298 ? -2.082 -44.967 4.747 1.00 91.06 298 MET A O 1
ATOM 2442 N N . PRO A 1 299 ? -0.765 -44.168 6.386 1.00 85.19 299 PRO A N 1
ATOM 2443 C CA . PRO A 1 299 ? -1.578 -44.717 7.461 1.00 85.19 299 PRO A CA 1
ATOM 2444 C C . PRO A 1 299 ? -2.925 -43.981 7.574 1.00 85.19 299 PRO A C 1
ATOM 2446 O O . PRO A 1 299 ? -3.094 -42.849 7.117 1.00 85.19 299 PRO A O 1
ATOM 2449 N N . GLY A 1 300 ? -3.905 -44.629 8.207 1.00 92.12 300 GLY A N 1
ATOM 2450 C CA . GLY A 1 300 ? -5.240 -44.067 8.439 1.00 92.12 300 GLY A CA 1
ATOM 2451 C C . GLY A 1 300 ? -6.166 -44.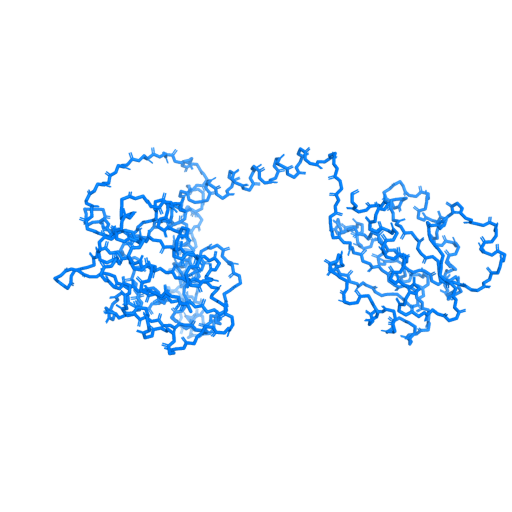180 7.226 1.00 92.12 300 GLY A C 1
ATOM 2452 O O . GLY A 1 300 ? -7.151 -44.910 7.294 1.00 92.12 300 GLY A O 1
ATOM 2453 N N . LYS A 1 301 ? -5.840 -43.489 6.130 1.00 87.69 301 LYS A N 1
ATOM 2454 C CA . LYS A 1 301 ? -6.496 -43.637 4.821 1.00 87.69 301 LYS A CA 1
ATOM 2455 C C . LYS A 1 301 ? -5.452 -43.642 3.710 1.00 87.69 301 LYS A C 1
ATOM 2457 O O . LYS A 1 301 ? -4.517 -42.844 3.724 1.00 87.69 301 LYS A O 1
ATOM 2462 N N . THR A 1 302 ? -5.642 -44.512 2.733 1.00 88.06 302 THR A N 1
ATOM 2463 C CA . THR A 1 302 ? -4.819 -44.571 1.525 1.00 88.06 302 THR A CA 1
ATOM 2464 C C . THR A 1 302 ? -5.114 -43.390 0.601 1.00 88.06 302 THR A C 1
ATOM 2466 O O . THR A 1 302 ? -6.210 -42.820 0.607 1.00 88.06 302 THR A O 1
ATOM 2469 N N . GLY A 1 303 ? -4.156 -43.048 -0.262 1.00 87.94 303 GLY A N 1
ATOM 2470 C CA . GLY A 1 303 ? -4.357 -42.022 -1.286 1.00 87.94 303 GLY A CA 1
ATOM 2471 C C . GLY A 1 303 ? -5.4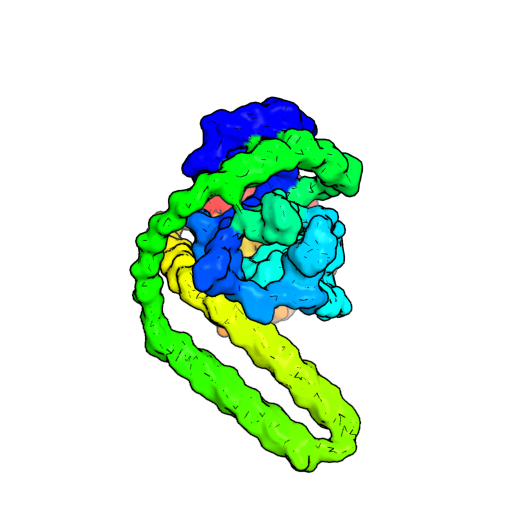71 -42.369 -2.282 1.00 87.94 303 GLY A C 1
ATOM 2472 O O . GLY A 1 303 ? -6.017 -41.482 -2.934 1.00 87.94 303 GLY A O 1
ATOM 2473 N N . LEU A 1 304 ? -5.841 -43.647 -2.404 1.00 87.31 304 LEU A N 1
ATOM 2474 C CA . LEU A 1 304 ? -6.983 -44.065 -3.213 1.00 87.31 304 LEU A CA 1
ATOM 2475 C C . LEU A 1 304 ? -8.311 -43.692 -2.548 1.00 87.31 304 LEU A C 1
ATOM 2477 O O . LEU A 1 304 ? -9.136 -43.032 -3.172 1.00 87.31 304 LEU A O 1
ATOM 2481 N N . GLU A 1 305 ? -8.489 -44.060 -1.280 1.00 89.25 305 GLU A N 1
ATOM 2482 C CA . GLU A 1 305 ? -9.714 -43.771 -0.520 1.00 89.25 305 GLU A CA 1
ATOM 2483 C C . GLU A 1 305 ? -9.975 -42.263 -0.418 1.00 89.25 305 GLU A C 1
ATOM 2485 O O . GLU A 1 305 ? -11.120 -41.811 -0.485 1.00 89.25 305 GLU A O 1
ATOM 2490 N N . ILE A 1 306 ? -8.908 -41.471 -0.285 1.00 92.12 306 ILE A N 1
ATOM 2491 C CA . ILE A 1 306 ? -8.983 -40.006 -0.291 1.00 92.12 306 ILE A CA 1
ATOM 2492 C C . ILE A 1 306 ? -9.446 -39.505 -1.660 1.00 92.12 306 ILE A C 1
ATOM 2494 O O . ILE A 1 306 ? -10.393 -38.729 -1.729 1.00 92.12 306 ILE A O 1
ATOM 2498 N N . ALA A 1 307 ? -8.826 -39.960 -2.753 1.00 89.31 307 ALA A N 1
ATOM 2499 C CA . ALA A 1 307 ? -9.203 -39.519 -4.093 1.00 89.31 307 ALA A CA 1
ATOM 2500 C C . ALA A 1 307 ? -10.655 -39.886 -4.446 1.00 89.31 307 ALA A C 1
ATOM 2502 O O . ALA A 1 307 ? -11.368 -39.057 -5.006 1.00 89.31 307 ALA A O 1
ATOM 2503 N N . GLU A 1 308 ? -11.115 -41.082 -4.068 1.00 88.62 308 GLU A N 1
ATOM 2504 C CA . GLU A 1 308 ? -12.515 -41.498 -4.230 1.00 88.62 308 GLU A CA 1
ATOM 2505 C C . GLU A 1 308 ? -13.457 -40.576 -3.440 1.00 88.62 308 GLU A C 1
ATOM 2507 O O . GLU A 1 308 ? -14.389 -40.017 -4.018 1.00 88.62 308 GLU A O 1
ATOM 2512 N N . SER A 1 309 ? -13.141 -40.307 -2.167 1.00 87.38 309 SER A N 1
ATOM 2513 C CA . SER A 1 309 ? -13.929 -39.402 -1.314 1.00 87.38 309 SER A CA 1
ATOM 2514 C C . SER A 1 309 ? -14.048 -37.991 -1.910 1.00 87.38 309 SER A C 1
ATOM 2516 O O . SER A 1 309 ? -15.119 -37.388 -1.875 1.00 87.38 309 SER A O 1
ATOM 2518 N N . LEU A 1 310 ? -12.964 -37.454 -2.483 1.00 86.69 310 LEU A N 1
ATOM 2519 C CA . LEU A 1 310 ? -12.957 -36.103 -3.058 1.00 86.69 310 LEU A CA 1
ATOM 2520 C C . LEU A 1 310 ? -13.729 -36.009 -4.376 1.00 86.69 310 LEU A C 1
ATOM 2522 O O . LEU A 1 310 ? -14.303 -34.964 -4.668 1.00 86.69 310 LEU A O 1
ATOM 2526 N N . LYS A 1 311 ? -13.774 -37.075 -5.183 1.00 80.88 311 LYS A N 1
ATOM 2527 C CA . LYS A 1 311 ? -14.547 -37.067 -6.436 1.00 80.88 311 LYS A CA 1
ATOM 2528 C C . LYS A 1 311 ? -16.057 -37.230 -6.199 1.00 80.88 311 LYS A C 1
ATOM 2530 O O . LYS A 1 311 ? -16.837 -36.809 -7.050 1.00 80.88 311 LYS A O 1
ATOM 2535 N N . GLU A 1 312 ? -16.479 -37.785 -5.061 1.00 78.56 312 GLU A N 1
ATOM 2536 C CA . GLU A 1 312 ? -17.899 -37.873 -4.675 1.00 78.56 312 GLU A CA 1
ATOM 2537 C C . GLU A 1 312 ? -18.485 -36.527 -4.216 1.00 78.56 312 GLU A C 1
ATOM 2539 O O . GLU A 1 312 ? -19.678 -36.264 -4.396 1.00 78.56 312 GLU A O 1
ATOM 2544 N N . VAL A 1 313 ? -17.656 -35.648 -3.650 1.00 74.69 313 VAL A N 1
ATOM 2545 C CA . VAL A 1 313 ? -18.076 -34.327 -3.173 1.00 74.69 313 VAL A CA 1
ATOM 2546 C C . VAL A 1 313 ? -17.965 -33.311 -4.310 1.00 74.69 313 VAL A C 1
ATOM 2548 O O . VAL A 1 313 ? -16.876 -32.985 -4.770 1.00 74.69 313 VAL A O 1
ATOM 2551 N N . ALA A 1 314 ? -19.100 -32.765 -4.760 1.00 62.59 314 ALA A N 1
ATOM 2552 C CA . ALA A 1 314 ? -19.163 -31.894 -5.942 1.00 62.59 314 ALA A CA 1
ATOM 2553 C C . ALA A 1 314 ? -18.233 -30.664 -5.881 1.00 62.59 314 ALA A C 1
ATOM 2555 O O . ALA A 1 314 ? -17.683 -30.264 -6.908 1.00 62.59 314 ALA A O 1
ATOM 2556 N N . ASP A 1 315 ? -18.038 -30.086 -4.692 1.00 62.94 315 ASP A N 1
ATOM 2557 C CA . ASP A 1 315 ? -17.134 -28.946 -4.499 1.00 62.94 315 ASP A CA 1
ATOM 2558 C C . ASP A 1 315 ? -15.649 -29.364 -4.570 1.00 62.94 315 ASP A C 1
ATOM 2560 O O . ASP A 1 315 ? -14.823 -28.634 -5.128 1.00 62.94 315 ASP A O 1
ATOM 2564 N N . ASP A 1 316 ? -15.312 -30.567 -4.097 1.00 66.69 316 ASP A N 1
ATOM 2565 C CA . ASP A 1 316 ? -13.936 -31.081 -4.050 1.00 66.69 316 ASP A CA 1
ATOM 2566 C C . ASP A 1 316 ? -13.516 -31.810 -5.327 1.00 66.69 316 ASP A C 1
ATOM 2568 O O . ASP A 1 316 ? -12.322 -31.955 -5.591 1.00 66.69 316 ASP A O 1
ATOM 2572 N N . ALA A 1 317 ? -14.470 -32.192 -6.178 1.00 61.91 317 ALA A N 1
ATOM 2573 C CA . ALA A 1 317 ? -14.194 -32.764 -7.493 1.00 61.91 317 ALA A CA 1
ATOM 2574 C C . ALA A 1 317 ? -13.338 -31.829 -8.373 1.00 61.91 317 ALA A C 1
ATOM 2576 O O . ALA A 1 317 ? -12.758 -32.263 -9.370 1.00 61.91 317 ALA A O 1
ATOM 2577 N N . THR A 1 318 ? -13.248 -30.548 -7.994 1.00 75.19 318 THR A N 1
ATOM 2578 C CA . THR A 1 318 ? -12.429 -29.516 -8.636 1.00 75.19 318 THR A CA 1
ATOM 2579 C C . THR A 1 318 ? -10.973 -29.467 -8.154 1.00 75.19 318 THR A C 1
ATOM 2581 O O . THR A 1 318 ? -10.168 -28.753 -8.760 1.00 75.19 318 THR A O 1
ATOM 2584 N N . ILE A 1 319 ? -10.614 -30.211 -7.100 1.00 88.12 319 ILE A N 1
ATOM 2585 C CA . ILE A 1 319 ? -9.233 -30.343 -6.624 1.00 88.12 319 ILE A CA 1
ATOM 2586 C C . ILE A 1 319 ? -8.442 -31.164 -7.643 1.00 88.12 319 ILE A C 1
ATOM 2588 O O . ILE A 1 319 ? -8.822 -32.283 -7.984 1.00 88.12 319 ILE A O 1
ATOM 2592 N N . ILE A 1 320 ? -7.317 -30.607 -8.094 1.00 90.75 320 ILE A N 1
ATOM 2593 C CA . ILE A 1 320 ? -6.364 -31.294 -8.964 1.00 90.75 320 ILE A CA 1
ATOM 2594 C C . ILE A 1 320 ? -5.537 -32.240 -8.102 1.00 90.75 320 ILE A C 1
ATOM 2596 O O . ILE A 1 320 ? -4.754 -31.789 -7.260 1.00 90.75 320 ILE A O 1
ATOM 2600 N N . ILE A 1 321 ? -5.687 -33.541 -8.312 1.00 92.38 321 ILE A N 1
ATOM 2601 C CA . ILE A 1 321 ? -4.986 -34.561 -7.536 1.00 92.38 321 ILE A CA 1
ATOM 2602 C C . ILE A 1 321 ? -3.757 -35.027 -8.315 1.00 92.38 321 ILE A C 1
ATOM 2604 O O . ILE A 1 321 ? -3.856 -35.586 -9.408 1.00 92.38 321 ILE A O 1
ATOM 2608 N N . VAL A 1 322 ? -2.584 -34.795 -7.734 1.00 93.25 322 VAL A N 1
ATOM 2609 C CA . VAL A 1 322 ? -1.290 -35.253 -8.235 1.00 93.25 322 VAL A CA 1
ATOM 2610 C C . VAL A 1 322 ? -0.849 -36.442 -7.393 1.00 93.25 322 VAL A C 1
ATOM 2612 O O . VAL A 1 322 ? -0.403 -36.275 -6.259 1.00 93.25 322 VAL A O 1
ATOM 2615 N N . SER A 1 323 ? -0.963 -37.644 -7.946 1.00 91.81 323 SER A N 1
ATOM 2616 C CA . SER A 1 323 ? -0.513 -38.860 -7.271 1.00 91.81 323 SER A CA 1
ATOM 2617 C C . SER A 1 323 ? 1.011 -38.964 -7.305 1.00 91.81 323 SER A C 1
ATOM 2619 O O . SER A 1 323 ? 1.631 -38.723 -8.346 1.00 91.81 323 SER A O 1
ATOM 2621 N N . ILE A 1 324 ? 1.618 -39.307 -6.167 1.00 89.38 324 ILE A N 1
ATOM 2622 C CA . ILE A 1 324 ? 3.056 -39.552 -6.040 1.00 89.38 324 ILE A CA 1
ATOM 2623 C C . ILE A 1 324 ? 3.281 -41.007 -5.622 1.00 89.38 324 ILE A C 1
ATOM 2625 O O . ILE A 1 324 ? 3.363 -41.312 -4.435 1.00 89.38 324 ILE A O 1
ATOM 2629 N N . THR A 1 325 ? 3.415 -41.919 -6.584 1.00 84.25 325 THR A N 1
ATOM 2630 C CA . THR A 1 325 ? 3.625 -43.348 -6.306 1.00 84.25 325 THR A CA 1
ATOM 2631 C C . THR A 1 325 ? 4.478 -44.027 -7.377 1.00 84.25 325 THR A C 1
ATOM 2633 O O . THR A 1 325 ? 4.698 -43.492 -8.456 1.00 84.25 325 THR A O 1
ATOM 2636 N N . ASN A 1 326 ? 5.000 -45.211 -7.067 1.00 81.00 326 ASN A N 1
ATOM 2637 C CA . ASN A 1 326 ? 5.613 -46.114 -8.046 1.00 81.00 326 ASN A CA 1
ATOM 2638 C C . ASN A 1 326 ? 4.764 -47.339 -8.343 1.00 81.00 326 ASN A C 1
ATOM 2640 O O . ASN A 1 326 ? 5.205 -48.194 -9.106 1.00 81.00 326 ASN A O 1
ATOM 2644 N N . ASP A 1 327 ? 3.601 -47.449 -7.711 1.00 79.62 327 ASP A N 1
ATOM 2645 C CA . ASP A 1 327 ? 2.745 -48.607 -7.861 1.00 79.62 327 ASP A CA 1
ATOM 2646 C C . ASP A 1 327 ? 2.147 -48.629 -9.284 1.00 79.62 327 ASP A C 1
ATOM 2648 O O . ASP A 1 327 ? 1.332 -47.764 -9.625 1.00 79.62 327 ASP A O 1
ATOM 2652 N N . PRO A 1 328 ? 2.567 -49.576 -10.145 1.00 70.81 328 PRO A N 1
ATOM 2653 C CA . PRO A 1 328 ? 2.119 -49.631 -11.529 1.00 70.81 328 PRO A CA 1
ATOM 2654 C C . PRO A 1 328 ? 0.628 -49.957 -11.645 1.00 70.81 328 PRO A C 1
ATOM 2656 O O . PRO A 1 328 ? 0.007 -49.536 -12.620 1.00 70.81 328 PRO A O 1
ATOM 2659 N N . ASP A 1 329 ? 0.038 -50.639 -10.659 1.00 70.00 329 ASP A N 1
ATOM 2660 C CA . ASP A 1 329 ? -1.387 -50.962 -10.664 1.00 70.00 329 ASP A CA 1
ATOM 2661 C C . ASP A 1 329 ? -2.214 -49.699 -10.406 1.00 70.00 329 ASP A C 1
ATOM 2663 O O . ASP A 1 329 ? -3.228 -49.471 -11.068 1.00 70.00 329 ASP A O 1
ATOM 2667 N N . VAL A 1 330 ? -1.741 -48.816 -9.523 1.00 70.50 330 VAL A N 1
ATOM 2668 C CA . VAL A 1 330 ? -2.361 -47.505 -9.269 1.00 70.50 330 VAL A CA 1
ATOM 2669 C C . VAL A 1 330 ? -2.271 -46.607 -10.501 1.00 70.50 330 VAL A C 1
ATOM 2671 O O . VAL A 1 330 ? -3.250 -45.952 -10.855 1.00 70.50 330 VAL A O 1
ATOM 2674 N N . ILE A 1 331 ? -1.121 -46.617 -11.179 1.00 67.69 331 ILE A N 1
ATOM 2675 C CA . ILE A 1 331 ? -0.882 -45.833 -12.398 1.00 67.69 331 ILE A CA 1
ATOM 2676 C C . ILE A 1 331 ? -1.749 -46.334 -13.559 1.00 67.69 331 ILE A C 1
ATOM 2678 O O . ILE A 1 331 ? -2.266 -45.533 -14.321 1.00 67.69 331 ILE A O 1
ATOM 2682 N N . ALA A 1 332 ? -1.918 -47.648 -13.719 1.00 61.84 332 ALA A N 1
ATOM 2683 C CA . ALA A 1 332 ? -2.598 -48.209 -14.886 1.00 61.84 332 ALA A CA 1
ATOM 2684 C C . ALA A 1 332 ? -4.126 -48.319 -14.737 1.00 61.84 332 ALA A C 1
ATOM 2686 O O . ALA A 1 332 ? -4.836 -48.321 -15.741 1.00 61.84 332 ALA A O 1
ATOM 2687 N N . SER A 1 333 ? -4.648 -48.462 -13.512 1.00 58.69 333 SER A N 1
ATOM 2688 C CA . SER A 1 333 ? -6.060 -48.824 -13.288 1.00 58.69 333 SER A CA 1
ATOM 2689 C C . SER A 1 333 ? -6.952 -47.693 -12.763 1.00 58.69 333 SER A C 1
ATOM 2691 O O . SER A 1 333 ? -8.176 -47.845 -12.747 1.00 58.69 333 SER A O 1
ATOM 2693 N N . LYS A 1 334 ? -6.378 -46.555 -12.342 1.00 65.88 334 LYS A N 1
ATOM 2694 C CA . LYS A 1 334 ? -7.097 -45.488 -11.615 1.00 65.88 334 LYS A CA 1
ATOM 2695 C C . LYS A 1 334 ? -6.873 -44.075 -12.188 1.00 65.88 334 LYS A C 1
ATOM 2697 O O . LYS A 1 334 ? -7.114 -43.092 -11.491 1.00 65.88 334 LYS A O 1
ATOM 2702 N N . ASP A 1 335 ? -6.514 -43.962 -13.470 1.00 62.06 335 ASP A N 1
ATOM 2703 C CA . ASP A 1 335 ? -6.290 -42.684 -14.183 1.00 62.06 335 ASP A CA 1
ATOM 2704 C C . ASP A 1 335 ? -7.473 -41.697 -14.119 1.00 62.06 335 ASP A C 1
ATOM 2706 O O . ASP A 1 335 ? -7.293 -40.502 -14.308 1.00 62.06 335 ASP A O 1
ATOM 2710 N N . TYR A 1 336 ? -8.698 -42.159 -13.844 1.00 70.88 336 TYR A N 1
ATOM 2711 C CA . TYR A 1 336 ? -9.864 -41.271 -13.728 1.00 70.88 336 TYR A CA 1
ATOM 2712 C C . TYR A 1 336 ? -9.949 -40.526 -12.383 1.00 70.88 336 TYR A C 1
ATOM 2714 O O . TYR A 1 336 ? -10.702 -39.558 -12.268 1.00 70.88 336 TYR A O 1
ATOM 2722 N N . LEU A 1 337 ? -9.224 -40.984 -11.355 1.00 80.00 337 LEU A N 1
ATOM 2723 C CA . LEU A 1 337 ? -9.234 -40.376 -10.019 1.00 80.00 337 LEU A CA 1
ATOM 2724 C C . LEU A 1 337 ? -8.132 -39.333 -9.838 1.00 80.00 337 LEU A C 1
ATOM 2726 O O . LEU A 1 337 ? -8.308 -38.395 -9.061 1.00 80.00 337 LEU A O 1
ATOM 2730 N N . TYR A 1 338 ? -7.017 -39.497 -10.546 1.00 86.94 338 TYR A N 1
ATOM 2731 C CA . TYR A 1 338 ? -5.856 -38.622 -10.470 1.00 86.94 338 TYR A CA 1
ATOM 2732 C C . TYR A 1 338 ? -5.728 -37.804 -11.747 1.00 86.94 338 TYR A C 1
ATOM 2734 O O . TYR A 1 338 ? -5.794 -38.339 -12.845 1.00 86.94 338 TYR A O 1
ATOM 2742 N N . ASP A 1 339 ? -5.494 -36.506 -11.607 1.00 88.31 339 ASP A N 1
ATOM 2743 C CA . ASP A 1 339 ? -5.322 -35.614 -12.752 1.00 88.31 339 ASP A CA 1
ATOM 2744 C C . ASP A 1 339 ? -3.888 -35.702 -13.304 1.00 88.31 339 ASP A C 1
ATOM 2746 O O . ASP A 1 339 ? -3.654 -35.578 -14.506 1.00 88.31 339 ASP A O 1
ATOM 2750 N N . TYR A 1 340 ? -2.913 -35.957 -12.423 1.00 90.38 340 TYR A N 1
ATOM 2751 C CA . TYR A 1 340 ? -1.508 -36.126 -12.786 1.00 90.38 340 TYR A CA 1
ATOM 2752 C C . TYR A 1 340 ? -0.820 -37.189 -11.934 1.00 90.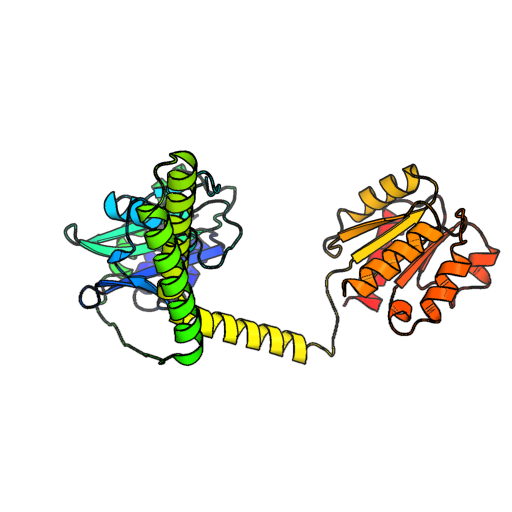38 340 TYR A C 1
ATOM 2754 O O . TYR A 1 340 ? -1.216 -37.465 -10.803 1.00 90.38 340 TYR A O 1
ATOM 2762 N N . HIS A 1 341 ? 0.282 -37.722 -12.458 1.00 89.50 341 HIS A N 1
ATOM 2763 C CA . HIS A 1 341 ? 1.099 -38.713 -11.772 1.00 89.50 341 HIS A CA 1
ATOM 2764 C C . HIS A 1 341 ? 2.587 -38.337 -11.780 1.00 89.50 341 HIS A C 1
ATOM 2766 O O . HIS A 1 341 ? 3.125 -37.891 -12.801 1.00 89.50 341 HIS A O 1
ATOM 2772 N N . ILE A 1 342 ? 3.259 -38.551 -10.647 1.00 90.12 342 ILE A N 1
ATOM 2773 C CA . ILE A 1 342 ? 4.694 -38.338 -10.458 1.00 90.12 342 ILE A CA 1
ATOM 2774 C C . ILE A 1 342 ? 5.320 -39.599 -9.839 1.00 90.12 342 ILE A C 1
ATOM 2776 O O . ILE A 1 342 ? 5.023 -39.920 -8.690 1.00 90.12 342 ILE A O 1
ATOM 2780 N N . PRO A 1 343 ? 6.228 -40.296 -10.546 1.00 86.12 343 PRO A N 1
ATOM 2781 C CA . PRO A 1 343 ? 6.909 -41.458 -9.987 1.00 86.12 343 PRO A CA 1
ATOM 2782 C C . PRO A 1 343 ? 7.914 -41.073 -8.892 1.00 86.12 343 PRO A C 1
ATOM 2784 O O . PRO A 1 343 ? 8.559 -40.022 -8.960 1.00 86.12 343 PRO A O 1
ATOM 2787 N N . LYS A 1 344 ? 8.093 -41.953 -7.903 1.00 83.56 344 LYS A N 1
ATOM 2788 C CA . LYS A 1 344 ? 9.186 -41.881 -6.919 1.00 83.56 344 LYS A CA 1
ATOM 2789 C C . LYS A 1 344 ? 10.456 -42.563 -7.503 1.00 83.56 344 LYS A C 1
ATOM 2791 O O . LYS A 1 344 ? 10.368 -43.538 -8.236 1.00 83.56 344 LYS A O 1
ATOM 2796 N N . PRO A 1 345 ? 11.683 -42.118 -7.201 1.00 83.88 345 PRO A N 1
ATOM 2797 C CA . PRO A 1 345 ? 12.010 -40.821 -6.638 1.00 83.88 345 PRO A CA 1
ATOM 2798 C C . PRO A 1 345 ? 11.686 -39.697 -7.634 1.00 83.88 345 PRO A C 1
ATOM 2800 O O . PRO A 1 345 ? 11.984 -39.795 -8.824 1.00 83.88 345 PRO A O 1
ATOM 2803 N N . PHE A 1 346 ? 11.125 -38.604 -7.124 1.00 83.31 346 PHE A N 1
ATOM 2804 C CA . PHE A 1 346 ? 10.846 -37.405 -7.909 1.00 83.31 346 PHE A CA 1
ATOM 2805 C C . PHE A 1 346 ? 11.978 -36.385 -7.779 1.00 83.31 346 PHE A C 1
ATOM 2807 O O . PHE A 1 346 ? 12.644 -36.273 -6.749 1.00 83.31 346 PHE A O 1
ATOM 2814 N N . ASN A 1 347 ? 12.195 -35.616 -8.843 1.00 84.75 347 ASN A N 1
ATOM 2815 C CA . ASN A 1 347 ? 13.182 -34.540 -8.897 1.00 84.75 347 ASN A CA 1
ATOM 2816 C C . ASN A 1 347 ? 12.516 -33.193 -9.234 1.00 84.75 347 ASN A C 1
ATOM 2818 O O . ASN A 1 347 ? 11.354 -33.146 -9.650 1.00 84.75 347 ASN A O 1
ATOM 2822 N N . LYS A 1 348 ? 13.258 -32.085 -9.094 1.00 86.56 348 LYS A N 1
ATOM 2823 C CA . LYS A 1 348 ? 12.734 -30.728 -9.348 1.00 86.56 348 LYS A CA 1
ATOM 2824 C C . LYS A 1 348 ? 12.123 -30.592 -10.751 1.00 86.56 348 LYS A C 1
ATOM 2826 O O . LYS A 1 348 ? 11.085 -29.959 -10.899 1.00 86.56 348 LYS A O 1
ATOM 2831 N N . GLU A 1 349 ? 12.716 -31.233 -11.754 1.00 86.38 349 GLU A N 1
ATOM 2832 C CA . GLU A 1 349 ? 12.256 -31.199 -13.150 1.00 86.38 349 GLU A CA 1
ATOM 2833 C C . GLU A 1 349 ? 10.899 -31.893 -13.335 1.00 86.38 349 GLU A C 1
ATOM 2835 O O . GLU A 1 349 ? 10.029 -31.374 -14.032 1.00 86.38 349 GLU A O 1
ATOM 2840 N N . SER A 1 350 ? 10.694 -33.052 -12.701 1.00 86.12 350 SER A N 1
ATOM 2841 C CA . SER A 1 350 ? 9.429 -33.794 -12.750 1.00 86.12 350 SER A CA 1
ATOM 2842 C C . SER A 1 350 ? 8.284 -33.014 -12.095 1.00 86.12 350 SER A C 1
ATOM 2844 O O . SER A 1 350 ? 7.212 -32.904 -12.691 1.00 86.12 350 SER A O 1
ATOM 2846 N N . ILE A 1 351 ? 8.542 -32.373 -10.946 1.00 89.56 351 ILE A N 1
ATOM 2847 C CA . ILE A 1 351 ? 7.582 -31.488 -10.274 1.00 89.56 351 ILE A CA 1
ATOM 2848 C C . ILE A 1 351 ? 7.266 -30.274 -11.152 1.00 89.56 351 ILE A C 1
ATOM 2850 O O . ILE A 1 351 ? 6.099 -29.973 -11.390 1.00 89.56 351 ILE A O 1
ATOM 2854 N N . GLN A 1 352 ? 8.289 -29.598 -11.686 1.00 87.69 352 GLN A N 1
ATOM 2855 C CA . GLN A 1 352 ? 8.105 -28.431 -12.553 1.00 87.69 352 GLN A CA 1
ATOM 2856 C C . GLN A 1 352 ? 7.304 -28.764 -13.811 1.00 87.69 352 GLN A C 1
ATOM 2858 O O . GLN A 1 352 ? 6.438 -27.988 -14.203 1.00 87.69 352 GLN A O 1
ATOM 2863 N N . ARG A 1 353 ? 7.544 -29.930 -14.419 1.00 88.00 353 ARG A N 1
ATOM 2864 C CA . ARG A 1 353 ? 6.799 -30.388 -15.596 1.00 88.00 353 ARG A CA 1
ATOM 2865 C C . ARG A 1 353 ? 5.312 -30.548 -15.297 1.00 88.00 353 ARG A C 1
ATOM 2867 O O . ARG A 1 353 ? 4.494 -30.106 -16.098 1.00 88.00 353 ARG A O 1
ATOM 2874 N N . VAL A 1 354 ? 4.959 -31.175 -14.174 1.00 90.00 354 VAL A N 1
ATOM 2875 C CA . VAL A 1 354 ? 3.551 -31.341 -13.781 1.00 90.00 354 VAL A CA 1
ATOM 2876 C C . VAL A 1 354 ? 2.927 -30.004 -13.399 1.00 90.00 354 VAL A C 1
ATOM 2878 O O . VAL A 1 354 ? 1.844 -29.692 -13.876 1.00 90.00 354 VAL A O 1
ATOM 2881 N N . MET A 1 355 ? 3.630 -29.163 -12.639 1.00 88.56 355 MET A N 1
ATOM 2882 C CA . MET A 1 355 ? 3.142 -27.825 -12.291 1.00 88.56 355 MET A CA 1
ATOM 2883 C C . MET A 1 355 ? 2.914 -26.940 -13.520 1.00 88.56 355 MET A C 1
ATOM 2885 O O . MET A 1 355 ? 1.951 -26.178 -13.552 1.00 88.56 355 MET A O 1
ATOM 2889 N N . GLU A 1 356 ? 3.754 -27.055 -14.549 1.00 86.44 356 GLU A N 1
ATOM 2890 C CA . GLU A 1 356 ? 3.566 -26.336 -15.809 1.00 86.44 356 GLU A CA 1
ATOM 2891 C C . GLU A 1 356 ? 2.351 -26.856 -16.587 1.00 86.44 356 GLU A C 1
ATOM 2893 O O . GLU A 1 356 ? 1.571 -26.054 -17.097 1.00 86.44 356 GLU A O 1
ATOM 2898 N N . LYS A 1 357 ? 2.129 -28.178 -16.620 1.00 86.88 357 LYS A N 1
ATOM 2899 C CA . LYS A 1 357 ? 0.902 -28.756 -17.194 1.00 86.88 357 LYS A CA 1
ATOM 2900 C C . LYS A 1 357 ? -0.342 -28.261 -16.464 1.00 86.88 357 LYS A C 1
ATOM 2902 O O . LYS A 1 357 ? -1.236 -27.726 -17.110 1.00 86.88 357 LYS A O 1
ATOM 2907 N N . ILE A 1 358 ? -0.343 -28.318 -15.130 1.00 87.25 358 ILE A N 1
ATOM 2908 C CA . ILE A 1 358 ? -1.419 -27.780 -14.285 1.00 87.25 358 ILE A CA 1
ATOM 2909 C C . ILE A 1 358 ? -1.678 -26.309 -14.616 1.00 87.25 358 ILE A C 1
ATOM 2911 O O . ILE A 1 358 ? -2.824 -25.888 -14.793 1.00 87.25 358 ILE A O 1
ATOM 2915 N N . ARG A 1 359 ? -0.606 -25.518 -14.739 1.00 81.75 359 ARG A N 1
ATOM 2916 C CA . ARG A 1 359 ? -0.696 -24.097 -15.070 1.00 81.75 359 ARG A CA 1
ATOM 2917 C C . ARG A 1 359 ? -1.394 -23.879 -16.410 1.00 81.75 359 ARG A C 1
ATOM 2919 O O . ARG A 1 359 ? -2.321 -23.078 -16.490 1.00 81.75 359 ARG A O 1
ATOM 2926 N N . VAL A 1 360 ? -0.980 -24.603 -17.445 1.00 78.38 360 VAL A N 1
ATOM 2927 C CA . VAL A 1 360 ? -1.535 -24.480 -18.799 1.00 78.38 360 VAL A CA 1
ATOM 2928 C C . VAL A 1 360 ? -2.974 -24.998 -18.872 1.00 78.38 360 VAL A C 1
ATOM 2930 O O . VAL A 1 360 ? -3.852 -24.309 -19.390 1.00 78.38 360 VAL A O 1
ATOM 2933 N N . GLU A 1 361 ? -3.239 -26.180 -18.327 1.00 77.94 361 GLU A N 1
ATOM 2934 C CA . GLU A 1 361 ? -4.503 -26.902 -18.501 1.00 77.94 361 GLU A CA 1
ATOM 2935 C C . GLU A 1 361 ? -5.599 -26.385 -17.562 1.00 77.94 361 GLU A C 1
ATOM 2937 O O . GLU A 1 361 ? -6.751 -26.243 -17.982 1.00 77.94 361 GLU A O 1
ATOM 2942 N N . HIS A 1 362 ? -5.248 -25.958 -16.344 1.00 72.19 362 HIS A N 1
ATOM 2943 C CA . HIS A 1 362 ? -6.223 -25.605 -15.305 1.00 72.19 362 HIS A CA 1
ATOM 2944 C C . HIS A 1 362 ? -6.140 -24.159 -14.791 1.00 72.19 362 HIS A C 1
ATOM 2946 O O . HIS A 1 362 ? -7.148 -23.663 -14.286 1.00 72.19 362 HIS A O 1
ATOM 2952 N N . LEU A 1 363 ? -5.025 -23.436 -14.976 1.00 61.53 363 LEU A N 1
ATOM 2953 C CA . LEU A 1 363 ? -4.846 -22.087 -14.393 1.00 61.53 363 LEU A CA 1
ATOM 2954 C C . LEU A 1 363 ? -4.740 -20.925 -15.409 1.00 61.53 363 LEU A C 1
ATOM 2956 O O . LEU A 1 363 ? -4.982 -19.787 -15.015 1.00 61.53 363 LEU A O 1
ATOM 2960 N N . ASN A 1 364 ? -4.470 -21.193 -16.698 1.00 45.62 364 ASN A N 1
ATOM 2961 C CA . ASN A 1 364 ? -4.488 -20.210 -17.807 1.00 45.62 364 ASN A CA 1
ATOM 2962 C C . ASN A 1 364 ? -5.832 -20.065 -18.526 1.00 45.62 364 ASN A C 1
ATOM 2964 O O . ASN A 1 364 ? -6.327 -21.095 -19.051 1.00 45.62 364 ASN A O 1
#

pLDDT: mean 78.01, std 15.53, range [32.62, 97.12]

Solvent-accessible surface area (backbone atoms only — not comparable to full-atom values): 20182 Å² total; per-residue (Å²): 120,68,43,70,64,48,23,53,54,38,56,77,38,43,85,41,66,67,61,42,51,52,53,52,29,67,63,58,51,24,76,42,76,46,59,28,41,47,41,79,90,78,42,26,35,32,26,86,84,75,47,44,36,43,52,49,89,76,56,38,68,48,18,54,63,23,38,24,52,76,67,70,35,71,43,80,49,68,79,80,50,94,82,39,74,35,57,29,54,48,78,68,38,67,82,70,63,88,74,64,30,37,40,39,36,57,38,68,56,95,92,35,80,33,29,36,42,37,37,29,37,47,45,92,84,66,46,78,67,57,57,61,54,50,61,64,32,46,68,26,55,54,50,52,55,64,68,85,82,78,83,86,80,84,75,87,69,78,64,69,70,54,48,58,51,50,55,50,51,54,52,50,52,53,49,46,55,53,49,61,76,76,54,90,49,69,69,60,52,51,54,44,53,52,50,50,55,52,51,52,49,48,52,49,33,50,65,30,33,54,69,32,51,53,51,49,51,47,49,46,43,47,50,48,46,46,55,56,68,40,73,83,66,70,59,74,66,36,28,34,37,40,34,35,53,52,63,66,58,48,53,53,51,49,64,61,50,69,81,42,93,41,56,76,47,78,50,79,25,54,30,33,55,53,42,50,54,52,52,51,53,27,53,77,70,74,42,73,68,40,35,34,42,33,27,46,80,29,57,93,31,35,34,60,62,51,37,55,56,33,58,70,36,77,82,44,50,71,40,42,30,33,37,44,45,73,56,64,66,61,64,72,74,41,62,91,63,37,76,42,81,41,52,67,88,71,49,67,65,60,53,50,54,52,53,49,47,48,39,58,76,68,30,97

Foldseek 3Di:
DCLLVLLVQLQVCLPPLVSNQVSVCVVQVFPDKFWWFADPVQQWTAGPPLGFIAHVVNQDQQAPQSVCLVVQHKDKDQDQDPPPSHHQCLPHPLVVDPFRMKIKHFQDDPNHTGTIMMTTDTDPPCDPVVVVVCVSNNVSSNSSSPDPDDDDDDDDDDVPVVVVVVVVLVVQLVVLVVQCVVDPDPVSVVVSVVSVVVSVSVVSNCVRCVVVVCVVVVVVVVVVVVVVVVPPDFDQAAEEEEEALPVVLVVQVCVLCVVDPRYDYYHYHNADVSVVVVCVVCVVVVHDHAEYEAEQDGPPDGSVRSLVVQCVDPRSVNHAYEYEEPPVCCVPPPCVSHNHYAYPPHDSVSSVVVVVVCCVVPGD

Secondary structure (DSSP, 8-state):
--HHHHHHHHHHTTT-HHHHHHHHHHHH--SEEEEEEEETTTTEEEETTT--EEEGGG-STTSHHHHHHHHTS-EEE----TT-TT--HHHH-TT----S-EEEEEEEETTEEEEEEEEES--TT--HHHHHHGGGGHHHHHHHT-------------HHHHHHHHHHHHHHHHHHHHHHHH---HHHHHHHHHHHHHHHHHHHHHHHTHHHHHHHHHHHHHHHHHHHHTTTS--S-EEEEEE-SSHHHHHHHHHHHTT-TTEEEEEEESSHHHHHHHHHHHHHTTPPP-EEEEES--SSS-HHHHHHHHHHSTTGGGSEEEEE---HHHHHH-TTT-SEEEPSSP-HHHHHHHHHHHIIIII-